Protein AF-A0A7S1YGW0-F1 (afdb_monomer)

Structure (mmCIF, N/CA/C/O backbone):
data_AF-A0A7S1YGW0-F1
#
_entry.id   AF-A0A7S1YGW0-F1
#
loop_
_atom_site.group_PDB
_atom_site.id
_atom_site.type_symbol
_atom_site.label_atom_id
_atom_site.label_alt_id
_atom_site.label_comp_id
_atom_site.label_asym_id
_atom_site.label_entity_id
_atom_site.label_seq_id
_atom_site.pdbx_PDB_ins_code
_atom_site.Cartn_x
_atom_site.Cartn_y
_atom_site.Cartn_z
_atom_site.occupancy
_atom_site.B_iso_or_equiv
_atom_site.auth_seq_id
_atom_site.auth_comp_id
_atom_site.auth_asym_id
_atom_site.auth_atom_id
_atom_site.pdbx_PDB_model_num
ATOM 1 N N . MET A 1 1 ? -12.361 -1.644 -9.200 1.00 51.06 1 MET A N 1
ATOM 2 C CA . MET A 1 1 ? -10.927 -1.448 -9.514 1.00 51.06 1 MET A CA 1
ATOM 3 C C . MET A 1 1 ? -10.189 -2.762 -9.782 1.00 51.06 1 MET A C 1
ATOM 5 O O . MET A 1 1 ? -9.376 -2.778 -10.692 1.00 51.06 1 MET A O 1
ATOM 9 N N . SER A 1 2 ? -10.514 -3.877 -9.114 1.00 54.28 2 SER A N 1
ATOM 10 C CA . SER A 1 2 ? -9.811 -5.165 -9.300 1.00 54.28 2 SER A CA 1
ATOM 11 C C . SER A 1 2 ? -9.946 -5.801 -10.695 1.00 54.28 2 SER A C 1
ATOM 13 O O . SER A 1 2 ? -8.996 -6.396 -11.186 1.00 54.28 2 SER A O 1
ATOM 15 N N . ALA A 1 3 ? -11.076 -5.616 -11.387 1.00 46.62 3 ALA A N 1
ATOM 16 C CA . ALA A 1 3 ? -11.280 -6.197 -12.722 1.00 46.62 3 ALA A CA 1
ATOM 17 C C . ALA A 1 3 ? -10.390 -5.571 -13.817 1.00 46.62 3 ALA A C 1
ATOM 19 O O . ALA A 1 3 ? -10.071 -6.226 -14.805 1.00 46.62 3 ALA A O 1
ATOM 20 N N . TRP A 1 4 ? -9.970 -4.313 -13.641 1.00 57.34 4 TRP A N 1
ATOM 21 C CA . TRP A 1 4 ? -9.118 -3.627 -14.616 1.00 57.34 4 TRP A CA 1
ATOM 22 C C . TRP A 1 4 ? -7.653 -4.062 -14.482 1.00 57.34 4 TRP A C 1
ATOM 24 O O . TRP A 1 4 ? -7.000 -4.303 -15.491 1.00 57.34 4 TRP A O 1
ATOM 34 N N . LEU A 1 5 ? -7.188 -4.276 -13.244 1.00 60.09 5 LEU A N 1
ATOM 35 C CA . LEU A 1 5 ? -5.838 -4.767 -12.950 1.00 60.09 5 LEU A CA 1
ATOM 36 C C . LEU A 1 5 ? -5.633 -6.225 -13.389 1.00 60.09 5 LEU A C 1
ATOM 38 O O . LEU A 1 5 ? -4.592 -6.534 -13.955 1.00 60.09 5 LEU A O 1
ATOM 42 N N . SER A 1 6 ? -6.628 -7.109 -13.233 1.00 53.62 6 SER A N 1
ATOM 43 C CA . SER A 1 6 ? -6.527 -8.475 -13.783 1.00 53.62 6 SER A CA 1
ATOM 44 C C . SER A 1 6 ? -6.501 -8.497 -15.314 1.00 53.62 6 SER A C 1
ATOM 46 O O . SER A 1 6 ? -5.824 -9.329 -15.910 1.00 53.62 6 SER A O 1
ATOM 48 N N . SER A 1 7 ? -7.214 -7.577 -15.973 1.00 52.00 7 SER A N 1
ATOM 49 C CA . SER A 1 7 ? -7.276 -7.548 -17.439 1.00 52.00 7 SER A CA 1
ATOM 50 C C . SER A 1 7 ? -5.992 -7.029 -18.084 1.00 52.00 7 SER A C 1
ATOM 52 O O . SER A 1 7 ? -5.678 -7.444 -19.201 1.00 52.00 7 SER A O 1
ATOM 54 N N . THR A 1 8 ? -5.273 -6.113 -17.432 1.00 64.75 8 THR A N 1
ATOM 55 C CA . THR A 1 8 ? -3.961 -5.659 -17.909 1.00 64.75 8 THR A CA 1
ATOM 56 C C . THR A 1 8 ? -2.875 -6.687 -17.609 1.00 64.75 8 THR A C 1
ATOM 58 O O . THR A 1 8 ? -1.971 -6.844 -18.422 1.00 64.75 8 THR A O 1
ATOM 61 N N . TRP A 1 9 ? -3.003 -7.448 -16.518 1.00 61.62 9 TRP A N 1
ATOM 62 C CA . TRP A 1 9 ? -2.038 -8.485 -16.151 1.00 61.62 9 TRP A CA 1
ATOM 63 C C . TRP A 1 9 ? -2.074 -9.705 -17.080 1.00 61.62 9 TRP A C 1
ATOM 65 O O . TRP A 1 9 ? -1.040 -10.077 -17.629 1.00 61.62 9 TRP A O 1
ATOM 75 N N . ASN A 1 10 ? -3.265 -10.216 -17.418 1.00 60.84 10 ASN A N 1
ATOM 76 C CA . ASN A 1 10 ? -3.398 -11.325 -18.378 1.00 60.84 10 ASN A CA 1
ATOM 77 C C . ASN A 1 10 ? -2.892 -10.969 -19.790 1.00 60.84 10 ASN A C 1
ATOM 79 O O . ASN A 1 10 ? -2.483 -11.843 -20.551 1.00 60.84 10 ASN A O 1
ATOM 83 N N . LYS A 1 11 ? -2.907 -9.680 -20.160 1.00 63.75 11 LYS A N 1
ATOM 84 C CA . LYS A 1 11 ? -2.346 -9.204 -21.436 1.00 63.75 11 LYS A CA 1
ATOM 85 C C . LYS A 1 11 ? -0.819 -9.190 -21.448 1.00 63.75 11 LYS A C 1
ATOM 87 O O . LYS A 1 11 ? -0.238 -9.337 -22.517 1.00 63.75 11 LYS A O 1
ATOM 92 N N . ILE A 1 12 ? -0.186 -9.010 -20.290 1.00 64.56 12 ILE A N 1
ATOM 93 C CA . ILE A 1 12 ? 1.273 -9.002 -20.159 1.00 64.56 12 ILE A CA 1
ATOM 94 C C . ILE A 1 12 ? 1.798 -10.441 -20.137 1.00 64.56 12 ILE A C 1
ATOM 96 O O . ILE A 1 12 ? 2.717 -10.741 -20.890 1.00 64.56 12 ILE A O 1
ATOM 100 N N . GLU A 1 13 ? 1.163 -11.350 -19.390 1.00 64.19 13 GLU A N 1
ATOM 101 C CA . GLU A 1 13 ? 1.531 -12.780 -19.392 1.00 64.19 13 GLU A CA 1
ATOM 102 C C . GLU A 1 13 ? 1.386 -13.404 -20.788 1.00 64.19 13 GLU A C 1
ATOM 104 O O . GLU A 1 13 ? 2.334 -13.991 -21.302 1.00 64.19 13 GLU A O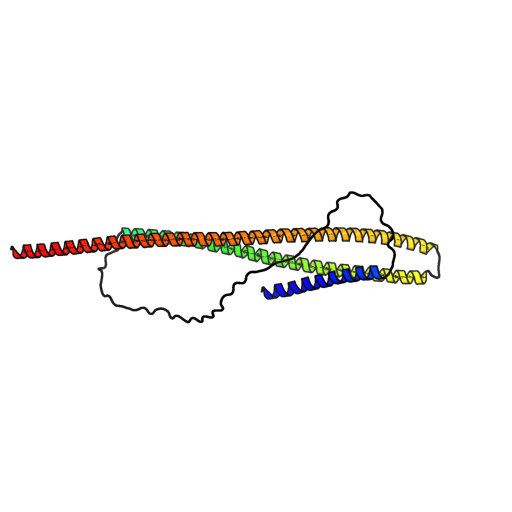 1
ATOM 109 N N . SER A 1 14 ? 0.272 -13.145 -21.485 1.00 59.06 14 SER A N 1
ATOM 110 C CA . SER A 1 14 ? 0.080 -13.643 -22.855 1.00 59.06 14 SER A CA 1
ATOM 111 C C . SER A 1 14 ? 1.086 -13.072 -23.867 1.00 59.06 14 SER A C 1
ATOM 113 O O . SER A 1 14 ? 1.329 -13.701 -24.896 1.00 59.06 14 SER A O 1
ATOM 115 N N . SER A 1 15 ? 1.659 -11.891 -23.610 1.00 57.78 15 SER A N 1
ATOM 116 C CA . SER A 1 15 ? 2.686 -11.295 -24.474 1.00 57.78 15 SER A CA 1
ATOM 117 C C . SER A 1 15 ? 4.075 -11.873 -24.209 1.00 57.78 15 SER A C 1
ATOM 119 O O . SER A 1 15 ? 4.904 -11.871 -25.117 1.00 57.78 15 SER A O 1
ATOM 121 N N . ILE A 1 16 ? 4.334 -12.345 -22.987 1.00 56.84 16 ILE A N 1
ATOM 122 C CA . ILE A 1 16 ? 5.605 -12.961 -22.596 1.00 56.84 16 ILE A CA 1
ATOM 123 C C . ILE A 1 16 ? 5.641 -14.415 -23.077 1.00 56.84 16 ILE A C 1
ATOM 125 O O . ILE A 1 16 ? 6.614 -14.801 -23.720 1.00 56.84 16 ILE A O 1
ATOM 129 N N . ASP A 1 17 ? 4.556 -15.174 -22.910 1.00 51.06 17 ASP A N 1
ATOM 130 C CA . ASP A 1 17 ? 4.464 -16.549 -23.429 1.00 51.06 17 AS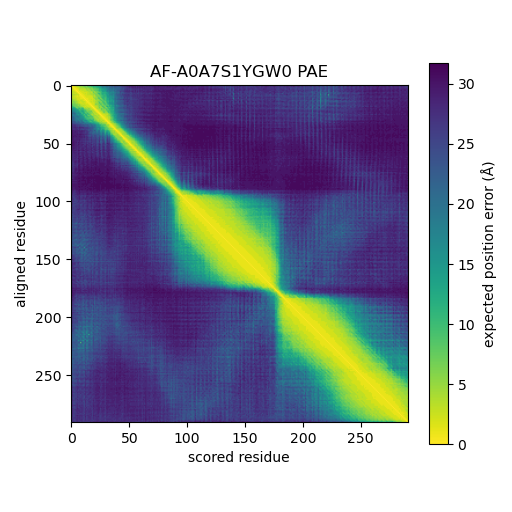P A CA 1
ATOM 131 C C . ASP A 1 17 ? 4.558 -16.591 -24.963 1.00 51.06 17 ASP A C 1
ATOM 133 O O . ASP A 1 17 ? 5.186 -17.479 -25.539 1.00 51.06 17 ASP A O 1
ATOM 137 N N . SER A 1 18 ? 4.016 -15.577 -25.648 1.00 54.72 18 SER A N 1
ATOM 138 C CA . SER A 1 18 ? 4.160 -15.449 -27.102 1.00 54.72 18 SER A CA 1
ATOM 139 C C . SER A 1 18 ? 5.566 -15.031 -27.543 1.00 54.72 18 SER A C 1
ATOM 141 O O . SER A 1 18 ? 5.898 -15.250 -28.703 1.00 54.72 18 SER A O 1
ATOM 143 N N . ALA A 1 19 ? 6.377 -14.420 -26.674 1.00 51.03 19 ALA A N 1
ATOM 144 C CA . ALA A 1 19 ? 7.762 -14.059 -26.980 1.00 51.03 19 ALA A CA 1
ATOM 145 C C . ALA A 1 19 ? 8.720 -15.235 -26.726 1.00 51.03 19 ALA A C 1
ATOM 147 O O . ALA A 1 19 ? 9.632 -15.453 -27.519 1.00 51.03 19 ALA A O 1
ATOM 148 N N . VAL A 1 20 ? 8.462 -16.034 -25.685 1.00 55.62 20 VAL A N 1
ATOM 149 C CA . VAL A 1 20 ? 9.228 -17.252 -25.369 1.00 55.62 20 VAL A CA 1
ATOM 150 C C . VAL A 1 20 ? 8.955 -18.365 -26.393 1.00 55.62 20 VAL A C 1
ATOM 152 O O . VAL A 1 20 ? 9.888 -19.027 -26.839 1.00 55.62 20 VAL A O 1
ATOM 155 N N . GLY A 1 21 ? 7.715 -18.504 -26.879 1.00 46.44 21 GLY A N 1
ATOM 156 C CA . GLY A 1 21 ? 7.379 -19.479 -27.929 1.00 46.44 21 GLY A CA 1
ATOM 157 C C . GLY A 1 21 ? 8.026 -19.214 -29.301 1.00 46.44 21 GLY A C 1
ATOM 158 O O . GLY A 1 21 ? 8.099 -20.119 -30.126 1.00 46.44 21 GLY A O 1
ATOM 159 N N . ILE A 1 22 ? 8.528 -17.999 -29.560 1.00 51.81 22 ILE A N 1
ATOM 160 C CA . ILE A 1 22 ? 9.228 -17.662 -30.815 1.00 51.81 22 ILE A CA 1
ATOM 161 C C . ILE A 1 22 ? 10.705 -18.100 -30.767 1.00 51.81 22 ILE A C 1
ATOM 163 O O . ILE A 1 22 ? 11.306 -18.335 -31.818 1.00 51.81 22 ILE A O 1
ATOM 167 N N . GLU A 1 23 ? 11.288 -18.262 -29.574 1.00 48.41 23 GLU A N 1
ATOM 168 C CA . GLU A 1 23 ? 12.666 -18.747 -29.417 1.00 48.41 23 GLU A CA 1
ATOM 169 C C . GLU A 1 23 ? 12.768 -20.277 -29.529 1.00 48.41 23 GLU A C 1
ATOM 171 O O . GLU A 1 23 ? 13.714 -20.765 -30.148 1.00 48.41 23 GLU A O 1
ATOM 176 N N . GLU A 1 24 ? 11.776 -21.043 -29.057 1.00 51.84 24 GLU A N 1
ATOM 177 C CA . GLU A 1 24 ? 11.772 -22.511 -29.223 1.00 51.84 24 GLU A CA 1
ATOM 178 C C . GLU A 1 24 ? 11.627 -22.932 -30.701 1.00 51.84 24 GLU A C 1
ATOM 180 O O . GLU A 1 24 ? 12.356 -23.806 -31.175 1.00 51.84 24 GLU A O 1
ATOM 185 N N . ASP A 1 25 ? 10.808 -22.223 -31.488 1.00 50.47 25 ASP A N 1
ATOM 186 C CA . ASP A 1 25 ? 10.650 -22.463 -32.934 1.00 50.47 25 ASP A CA 1
ATOM 187 C C . ASP A 1 25 ? 11.908 -22.104 -33.758 1.00 50.47 25 ASP A C 1
ATOM 189 O O . ASP A 1 25 ? 12.104 -22.601 -34.876 1.00 50.47 25 ASP A O 1
ATOM 193 N N . ALA A 1 26 ? 12.773 -21.227 -33.237 1.00 52.78 26 ALA A N 1
ATOM 194 C CA . ALA A 1 26 ? 14.033 -20.853 -33.879 1.00 52.78 26 ALA A CA 1
ATOM 195 C C . ALA A 1 26 ? 15.140 -21.889 -33.622 1.00 52.78 26 ALA A C 1
ATOM 197 O O . ALA A 1 26 ? 15.941 -22.163 -34.523 1.00 52.78 26 ALA A O 1
ATOM 198 N N . VAL A 1 27 ? 15.149 -22.504 -32.435 1.00 55.75 27 VAL A N 1
ATOM 199 C CA . VAL A 1 27 ? 16.089 -23.574 -32.066 1.00 55.75 27 VAL A CA 1
ATOM 200 C C . VAL A 1 27 ? 15.766 -24.867 -32.828 1.00 55.75 27 VAL A C 1
ATOM 202 O O . VAL A 1 27 ? 16.662 -25.442 -33.448 1.00 55.75 27 VAL A O 1
ATOM 205 N N . ASP A 1 28 ? 14.488 -25.239 -32.948 1.00 53.75 28 ASP A N 1
ATOM 206 C CA . ASP A 1 28 ? 14.063 -26.412 -33.734 1.00 53.75 28 ASP A CA 1
ATOM 207 C C . ASP A 1 28 ? 14.289 -26.248 -35.254 1.00 53.75 28 ASP A C 1
ATOM 209 O O . ASP A 1 28 ? 14.464 -27.224 -35.997 1.00 53.75 28 ASP A O 1
ATOM 213 N N . ARG A 1 29 ? 14.329 -25.005 -35.757 1.00 48.94 29 ARG A N 1
ATOM 214 C CA . ARG A 1 29 ? 14.645 -24.709 -37.168 1.00 48.94 29 ARG A CA 1
ATOM 215 C C . ARG A 1 29 ? 16.150 -24.777 -37.460 1.00 48.94 29 ARG A C 1
ATOM 217 O O . ARG A 1 29 ? 16.532 -25.131 -38.581 1.00 48.94 29 ARG A O 1
ATOM 224 N N . ALA A 1 30 ? 17.000 -24.496 -36.472 1.00 52.38 30 ALA A N 1
ATOM 225 C CA . ALA A 1 30 ? 18.451 -24.635 -36.593 1.00 52.38 30 ALA A CA 1
ATOM 226 C C . ALA A 1 30 ? 18.884 -26.113 -36.671 1.00 52.38 30 ALA A C 1
ATOM 228 O O . ALA A 1 30 ? 19.768 -26.449 -37.459 1.00 52.38 30 ALA A O 1
ATOM 229 N N . GLU A 1 31 ? 18.201 -27.020 -35.964 1.00 52.25 31 GLU A N 1
ATOM 230 C CA . GLU A 1 31 ? 18.520 -28.457 -36.005 1.00 52.25 31 GLU A CA 1
ATOM 231 C C . GLU A 1 31 ? 18.137 -29.144 -37.332 1.00 52.25 31 GLU A C 1
ATOM 233 O O . GLU A 1 31 ? 18.761 -30.131 -37.725 1.00 52.25 31 GLU A O 1
ATOM 238 N N . ARG A 1 32 ? 17.175 -28.604 -38.096 1.00 54.38 32 ARG A N 1
ATOM 239 C CA . ARG A 1 32 ? 16.766 -29.172 -39.401 1.00 54.38 32 ARG A CA 1
ATOM 240 C C . ARG A 1 32 ? 17.603 -28.724 -40.601 1.00 54.38 32 ARG A C 1
ATOM 242 O O . ARG A 1 32 ? 17.432 -29.288 -41.680 1.00 54.38 32 ARG A O 1
ATOM 249 N N . THR A 1 33 ? 18.481 -27.729 -40.460 1.00 53.53 33 THR A N 1
ATOM 250 C CA . THR A 1 33 ? 19.184 -27.110 -41.606 1.00 53.53 33 THR A CA 1
ATOM 251 C C . THR A 1 33 ? 20.665 -27.470 -41.737 1.00 53.53 33 THR A C 1
ATOM 253 O O . THR A 1 33 ? 21.316 -27.009 -42.670 1.00 53.53 33 THR A O 1
ATOM 256 N N . GLY A 1 34 ? 21.190 -28.371 -40.899 1.00 49.59 34 GLY A N 1
ATOM 257 C CA . GLY A 1 34 ? 22.454 -29.062 -41.182 1.00 49.59 34 GLY A CA 1
ATOM 258 C C . GLY A 1 34 ? 23.687 -28.157 -41.307 1.00 49.59 34 GLY A C 1
ATOM 259 O O . GLY A 1 34 ? 24.575 -28.451 -42.105 1.00 49.59 34 GLY A O 1
ATOM 260 N N . ALA A 1 35 ? 23.762 -27.072 -40.534 1.00 45.12 35 ALA A N 1
ATOM 261 C CA . ALA A 1 35 ? 24.983 -26.278 -40.409 1.00 45.12 35 ALA A CA 1
ATOM 262 C C . ALA A 1 35 ? 25.835 -26.790 -39.224 1.00 45.12 35 ALA A C 1
ATOM 264 O O . ALA A 1 35 ? 25.293 -27.015 -38.140 1.00 45.12 35 ALA A O 1
ATOM 265 N N . PRO A 1 36 ? 27.153 -27.005 -39.396 1.00 44.84 36 PRO A N 1
ATOM 266 C CA . PRO A 1 36 ? 27.985 -27.636 -38.375 1.00 44.84 36 PRO A CA 1
ATOM 267 C C . PRO A 1 36 ? 28.385 -26.654 -37.257 1.00 44.84 36 PRO A C 1
ATOM 269 O O . PRO A 1 36 ? 28.774 -25.521 -37.554 1.00 44.84 36 PRO A O 1
ATOM 272 N N . PRO A 1 37 ? 28.391 -27.077 -35.978 1.00 46.72 37 PRO A N 1
ATOM 273 C CA . PRO A 1 37 ? 28.988 -26.291 -34.905 1.00 46.72 37 PRO A CA 1
ATOM 274 C C . PRO A 1 37 ? 30.515 -26.484 -34.869 1.00 46.72 37 PRO A C 1
ATOM 276 O O . PRO A 1 37 ? 31.017 -27.603 -34.767 1.00 46.72 37 PRO A O 1
ATOM 279 N N . SER A 1 38 ? 31.260 -25.377 -34.920 1.00 41.88 38 SER A N 1
ATOM 280 C CA . SER A 1 38 ? 32.708 -25.332 -34.653 1.00 41.88 38 SER A CA 1
ATOM 281 C C . SER A 1 38 ? 33.007 -25.218 -33.144 1.00 41.88 38 SER A C 1
ATOM 283 O O . SER A 1 38 ? 32.126 -24.853 -32.364 1.00 41.88 38 SER A O 1
ATOM 285 N N . PRO A 1 39 ? 34.217 -25.605 -32.693 1.00 49.00 39 PRO A N 1
ATOM 286 C CA . PRO A 1 39 ? 34.359 -26.518 -31.565 1.00 49.00 39 PRO A CA 1
ATOM 287 C C . PRO A 1 39 ? 34.525 -25.840 -30.202 1.00 49.00 39 PRO A C 1
ATOM 289 O O . PRO A 1 39 ? 35.229 -24.844 -30.038 1.00 49.00 39 PRO A O 1
ATOM 292 N N . ARG A 1 40 ? 33.935 -26.483 -29.189 1.00 39.97 40 ARG A N 1
ATOM 293 C CA . ARG A 1 40 ? 34.173 -26.218 -27.768 1.00 39.97 40 ARG A CA 1
ATOM 294 C C . ARG A 1 40 ? 35.579 -26.649 -27.346 1.00 39.97 40 ARG A C 1
ATOM 296 O O . ARG A 1 40 ? 36.019 -27.764 -27.618 1.00 39.97 40 ARG A O 1
ATOM 303 N N . ARG A 1 41 ? 36.224 -25.769 -26.580 1.00 35.66 41 ARG A N 1
ATOM 304 C CA . ARG A 1 41 ? 37.386 -26.045 -25.731 1.00 35.66 41 ARG A CA 1
ATOM 305 C C . ARG A 1 41 ? 36.971 -26.970 -24.579 1.00 35.66 41 ARG A C 1
ATOM 307 O O . ARG A 1 41 ? 35.976 -26.726 -23.903 1.00 35.66 41 ARG A O 1
ATOM 314 N N . THR A 1 42 ? 37.746 -28.027 -24.379 1.00 44.38 42 THR A N 1
ATOM 315 C CA . THR A 1 42 ? 37.591 -29.056 -23.346 1.00 44.38 42 THR A CA 1
ATOM 316 C C . THR A 1 42 ? 38.204 -28.627 -22.014 1.00 44.38 42 THR A C 1
ATOM 318 O O . THR A 1 42 ? 39.375 -28.256 -21.997 1.00 44.38 42 THR A O 1
ATOM 321 N N . HIS A 1 43 ? 37.486 -28.818 -20.905 1.00 39.53 43 HIS A N 1
ATOM 322 C CA . HIS A 1 43 ? 38.080 -29.231 -19.631 1.00 39.53 43 HIS A CA 1
ATOM 323 C C . HIS A 1 43 ? 37.188 -30.285 -18.957 1.00 39.53 43 HIS A C 1
ATOM 325 O O . HIS A 1 43 ? 35.963 -30.189 -18.967 1.00 39.53 43 HIS A O 1
ATOM 331 N N . ALA A 1 44 ? 37.873 -31.320 -18.471 1.00 35.34 44 ALA A N 1
ATOM 332 C CA . ALA A 1 44 ? 37.421 -32.537 -17.803 1.00 35.34 44 ALA A CA 1
ATOM 333 C C . ALA A 1 44 ? 36.544 -32.232 -16.569 1.00 35.34 44 ALA A C 1
ATOM 335 O O . ALA A 1 44 ? 36.805 -31.273 -15.854 1.00 35.34 44 ALA A O 1
ATOM 336 N N . ALA A 1 45 ? 35.383 -32.875 -16.435 1.00 37.03 45 ALA A N 1
ATOM 337 C CA . ALA A 1 45 ? 35.141 -34.167 -15.780 1.00 37.03 45 ALA A CA 1
ATOM 338 C C . ALA A 1 45 ? 35.198 -34.086 -14.249 1.00 37.03 45 ALA A C 1
ATOM 340 O O . ALA A 1 45 ? 36.277 -34.051 -13.678 1.00 37.03 45 ALA A O 1
ATOM 341 N N . GLU A 1 46 ? 34.027 -34.164 -13.616 1.00 38.28 46 GLU A N 1
ATOM 342 C CA . GLU A 1 46 ? 33.805 -35.044 -12.472 1.00 38.28 46 GLU A CA 1
ATOM 343 C C . GLU A 1 46 ? 32.319 -35.421 -12.393 1.00 38.28 46 GLU A C 1
ATOM 345 O O . GLU A 1 46 ? 31.414 -34.681 -12.772 1.00 38.28 46 GLU A O 1
ATOM 350 N N . THR A 1 47 ? 32.120 -36.676 -12.032 1.00 41.44 47 THR A N 1
ATOM 351 C CA . THR A 1 47 ? 30.941 -37.517 -12.198 1.00 41.44 47 THR A CA 1
ATOM 352 C C . THR A 1 47 ? 29.972 -37.389 -11.027 1.00 41.44 47 THR A C 1
ATOM 354 O O . THR A 1 47 ? 30.414 -37.510 -9.890 1.00 41.44 47 THR A O 1
ATOM 357 N N . SER A 1 48 ? 28.660 -37.333 -11.280 1.00 36.69 48 SER A N 1
ATOM 358 C CA . SER A 1 48 ? 27.721 -38.170 -10.517 1.00 36.69 48 SER A CA 1
ATOM 359 C C . SER A 1 48 ? 26.361 -38.297 -11.205 1.00 36.69 48 SER A C 1
ATOM 361 O O . SER A 1 48 ? 25.624 -37.335 -11.402 1.00 36.69 48 SER A O 1
ATOM 363 N N . THR A 1 49 ? 26.072 -39.535 -11.576 1.00 38.78 49 THR A N 1
ATOM 364 C CA . THR A 1 49 ? 24.830 -40.083 -12.115 1.00 38.78 49 THR A CA 1
ATOM 365 C C . THR A 1 49 ? 23.774 -40.191 -11.015 1.00 38.78 49 THR A C 1
ATOM 367 O O . THR A 1 49 ? 24.103 -40.723 -9.965 1.00 38.78 49 THR A O 1
ATOM 370 N N . VAL A 1 50 ? 22.520 -39.793 -11.274 1.00 41.41 50 VAL A N 1
ATOM 371 C CA . VAL A 1 50 ? 21.285 -40.585 -11.042 1.00 41.41 50 VAL A CA 1
ATOM 372 C C . VAL A 1 50 ? 20.093 -39.832 -11.658 1.00 41.41 50 VAL A C 1
ATOM 374 O O . VAL A 1 50 ? 19.863 -38.658 -11.385 1.00 41.41 50 VAL A O 1
ATOM 377 N N . ALA A 1 51 ? 19.358 -40.536 -12.519 1.00 45.66 51 ALA A N 1
ATOM 378 C CA . ALA A 1 51 ? 18.142 -40.111 -13.211 1.00 45.66 51 ALA A CA 1
ATOM 379 C C . ALA A 1 51 ? 16.867 -40.465 -12.383 1.00 45.66 51 ALA A C 1
ATOM 381 O O . ALA A 1 51 ? 16.987 -41.120 -11.346 1.00 45.66 51 ALA A O 1
ATOM 382 N N . PRO A 1 52 ? 15.659 -40.031 -12.802 1.00 59.28 52 PRO A N 1
ATOM 383 C CA . PRO A 1 52 ? 14.507 -39.747 -11.937 1.00 59.28 52 PRO A CA 1
ATOM 384 C C . PRO A 1 52 ? 13.604 -40.967 -11.676 1.00 59.28 52 PRO A C 1
ATOM 386 O O . PRO A 1 52 ? 13.823 -42.046 -12.230 1.00 59.28 52 PRO A O 1
ATOM 389 N N . PRO A 1 53 ? 12.527 -40.784 -10.885 1.00 53.72 53 PRO A N 1
ATOM 390 C CA . PRO A 1 53 ? 11.215 -40.880 -11.537 1.00 53.72 53 PRO A CA 1
ATOM 391 C C . PRO A 1 53 ? 10.141 -39.912 -10.995 1.00 53.72 53 PRO A C 1
ATOM 393 O O . PRO A 1 53 ? 10.025 -39.673 -9.797 1.00 53.72 53 PRO A O 1
ATOM 396 N N . SER A 1 54 ? 9.266 -39.446 -11.889 1.00 46.38 54 SER A N 1
ATOM 397 C CA . SER A 1 54 ? 7.833 -39.273 -11.583 1.00 46.38 54 SER A CA 1
ATOM 398 C C . SER A 1 54 ? 7.120 -40.596 -11.908 1.00 46.38 54 SER A C 1
ATOM 400 O O . SER A 1 54 ? 7.575 -41.297 -12.817 1.00 46.38 54 SER A O 1
ATOM 402 N N . PRO A 1 55 ? 6.023 -40.965 -11.215 1.00 53.88 55 PRO A N 1
ATOM 403 C CA . PRO A 1 55 ? 4.717 -40.568 -11.748 1.00 53.88 55 PRO A CA 1
ATOM 404 C C . PRO A 1 55 ? 3.575 -40.353 -10.725 1.00 53.88 55 PRO A C 1
ATOM 406 O O . PRO A 1 55 ? 3.412 -41.078 -9.750 1.00 53.88 55 PRO A O 1
ATOM 409 N N . SER A 1 56 ? 2.698 -39.438 -11.139 1.00 46.75 56 SER A N 1
ATOM 410 C CA . SER A 1 56 ? 1.229 -39.473 -11.084 1.00 46.75 56 SER A CA 1
ATOM 411 C C . SER A 1 56 ? 0.418 -39.064 -9.835 1.00 46.75 56 SER A C 1
ATOM 413 O O . SER A 1 56 ? 0.802 -39.329 -8.699 1.00 46.75 56 SER A O 1
ATOM 415 N N . PRO A 1 57 ? -0.761 -38.435 -10.079 1.00 62.88 57 PRO A N 1
ATOM 416 C CA . PRO A 1 57 ? -1.631 -37.814 -9.085 1.00 62.88 57 PRO A CA 1
ATOM 417 C C . PRO A 1 57 ? -2.797 -38.726 -8.671 1.00 62.88 57 PRO A C 1
ATOM 419 O O . PRO A 1 57 ? -3.136 -39.691 -9.361 1.00 62.88 57 PRO A O 1
ATOM 422 N N . SER A 1 58 ? -3.461 -38.399 -7.561 1.00 43.44 58 SER A N 1
ATOM 423 C CA . SER A 1 58 ? -4.709 -39.046 -7.125 1.00 43.44 58 SER A CA 1
ATOM 424 C C . SER A 1 58 ? -5.412 -38.229 -6.025 1.00 43.44 58 SER A C 1
ATOM 426 O O . SER A 1 58 ? -4.792 -37.327 -5.466 1.00 43.44 58 SER A O 1
ATOM 428 N N . PRO A 1 59 ? -6.722 -38.434 -5.784 1.00 50.75 59 PRO A N 1
ATOM 429 C CA . PRO A 1 59 ? -7.737 -37.422 -6.074 1.00 50.75 59 PRO A CA 1
ATOM 430 C C . PRO A 1 59 ? -8.429 -36.845 -4.827 1.00 50.75 59 PRO A C 1
ATOM 432 O O . PRO A 1 59 ? -8.258 -37.313 -3.704 1.00 50.75 59 PRO A O 1
ATOM 435 N N . SER A 1 60 ? -9.252 -35.822 -5.068 1.00 44.06 60 SER A N 1
ATOM 436 C CA . SER A 1 60 ? -10.191 -35.192 -4.131 1.00 44.06 60 SER A CA 1
ATOM 437 C C . SER A 1 60 ? -11.100 -36.177 -3.383 1.00 44.06 60 SER A C 1
ATOM 439 O O . SER A 1 60 ? -11.444 -37.232 -3.920 1.00 44.06 60 SER A O 1
ATOM 441 N N . PRO A 1 61 ? -11.702 -35.723 -2.271 1.00 54.28 61 PRO A N 1
ATOM 442 C CA . PRO A 1 61 ? -13.079 -36.062 -1.972 1.00 54.28 61 PRO A CA 1
ATOM 443 C C . PRO A 1 61 ? -13.992 -34.834 -2.036 1.00 54.28 61 PRO A C 1
ATOM 445 O O . PRO A 1 61 ? -13.698 -33.748 -1.538 1.00 54.28 61 PRO A O 1
ATOM 448 N N . ALA A 1 62 ? -15.125 -35.077 -2.682 1.00 41.00 62 ALA A N 1
ATOM 449 C CA . ALA A 1 62 ? -16.292 -34.231 -2.779 1.00 41.00 62 ALA A CA 1
ATOM 450 C C . ALA A 1 62 ? -16.979 -34.023 -1.422 1.00 41.00 62 ALA A C 1
ATOM 452 O O . ALA A 1 62 ? -17.165 -34.977 -0.674 1.00 41.00 62 ALA A O 1
ATOM 453 N N . MET A 1 63 ? -17.447 -32.798 -1.190 1.00 44.12 63 MET A N 1
ATOM 454 C CA . MET A 1 63 ? -18.631 -32.453 -0.393 1.00 44.12 63 MET A CA 1
ATOM 455 C C . MET A 1 63 ? -19.209 -31.212 -1.091 1.00 44.12 63 MET A C 1
ATOM 457 O O . MET A 1 63 ? -18.636 -30.132 -1.022 1.00 44.12 63 MET A O 1
ATOM 461 N N . ASP A 1 64 ? -20.138 -31.341 -2.036 1.00 41.16 64 ASP A N 1
ATOM 462 C CA . ASP A 1 64 ? -21.582 -31.465 -1.807 1.00 41.16 64 ASP A CA 1
ATOM 463 C C . ASP A 1 64 ? -22.066 -30.814 -0.503 1.00 41.16 64 ASP A C 1
ATOM 465 O O . ASP A 1 64 ? -21.899 -31.369 0.584 1.00 41.16 64 ASP A O 1
ATOM 469 N N . ARG A 1 65 ? -22.680 -29.631 -0.631 1.00 39.91 65 ARG A N 1
ATOM 470 C CA . ARG A 1 65 ? -24.057 -29.373 -0.180 1.00 39.91 65 ARG A CA 1
ATOM 471 C C . ARG A 1 65 ? -24.461 -27.919 -0.423 1.00 39.91 65 ARG A C 1
ATOM 473 O O . ARG A 1 65 ? -23.949 -26.996 0.197 1.00 39.91 65 ARG A O 1
ATOM 480 N N . GLY A 1 66 ? -25.518 -27.770 -1.216 1.00 35.56 66 GLY A N 1
ATOM 481 C CA . GLY A 1 66 ? -26.657 -26.956 -0.798 1.00 35.56 66 GLY A CA 1
ATOM 482 C C . GLY A 1 66 ? -26.644 -25.485 -1.192 1.00 35.56 66 GLY A C 1
ATOM 483 O O . GLY A 1 66 ? -26.381 -24.605 -0.379 1.00 35.56 66 GLY A O 1
ATOM 484 N N . SER A 1 67 ? -27.136 -25.211 -2.397 1.00 44.41 67 SER A N 1
ATOM 485 C CA . SER A 1 67 ? -27.866 -23.977 -2.674 1.00 44.41 67 SER A CA 1
ATOM 486 C C . SER A 1 67 ? -29.010 -23.805 -1.665 1.00 44.41 67 SER A C 1
ATOM 488 O O . SER A 1 67 ? -29.894 -24.658 -1.566 1.00 44.41 67 SER A O 1
ATOM 490 N N . ARG A 1 68 ? -29.050 -22.676 -0.953 1.00 41.19 68 ARG A N 1
ATOM 491 C CA . ARG A 1 68 ? -30.284 -22.186 -0.330 1.00 41.19 68 ARG A CA 1
ATOM 492 C C . ARG A 1 68 ? -30.373 -20.671 -0.460 1.00 41.19 68 ARG A C 1
ATOM 494 O O . ARG A 1 68 ? -29.822 -19.907 0.320 1.00 41.19 68 ARG A O 1
ATOM 501 N N . THR A 1 69 ? -31.138 -20.256 -1.459 1.00 47.53 69 THR A N 1
ATOM 502 C CA . THR A 1 69 ? -31.807 -18.959 -1.522 1.00 47.53 69 THR A CA 1
ATOM 503 C C . THR A 1 69 ? -32.815 -18.825 -0.372 1.00 47.53 69 THR A C 1
ATOM 505 O O . THR A 1 69 ? -33.771 -19.597 -0.310 1.00 47.53 69 THR A O 1
ATOM 508 N N . GLN A 1 70 ? -32.655 -17.817 0.486 1.00 41.50 70 GLN A N 1
ATOM 509 C CA . GLN A 1 70 ? -33.719 -17.226 1.317 1.00 41.50 70 GLN A CA 1
ATOM 510 C C . GLN A 1 70 ? -33.515 -15.703 1.268 1.00 41.50 70 GLN A C 1
ATOM 512 O O . GLN A 1 70 ? -32.543 -15.183 1.793 1.00 41.50 70 GLN A O 1
ATOM 517 N N . LYS A 1 71 ? -34.236 -14.967 0.413 1.00 47.09 71 LYS A N 1
ATOM 518 C CA . LYS A 1 71 ? -35.479 -14.244 0.752 1.00 47.09 71 LYS A CA 1
ATOM 519 C C . LYS A 1 71 ? -35.877 -14.296 2.235 1.00 47.09 71 LYS A C 1
ATOM 521 O O . LYS A 1 71 ? -36.566 -15.210 2.668 1.00 47.09 71 LYS A O 1
ATOM 526 N N . SER A 1 72 ? -35.538 -13.228 2.942 1.00 42.44 72 SER A N 1
ATOM 527 C CA . SER A 1 72 ? -36.190 -12.730 4.159 1.00 42.44 72 SER A CA 1
ATOM 528 C C . SER A 1 72 ? -35.819 -11.246 4.212 1.00 42.44 72 SER A C 1
ATOM 530 O O . SER A 1 72 ? -34.655 -10.907 4.351 1.00 42.44 72 SER A O 1
ATOM 532 N N . GLY A 1 73 ? -36.693 -10.314 3.853 1.00 38.69 73 GLY A N 1
ATOM 533 C CA . GLY A 1 73 ? -37.975 -10.094 4.501 1.00 38.69 73 GLY A CA 1
ATOM 534 C C . GLY A 1 73 ? -37.783 -8.884 5.407 1.00 38.69 73 GLY A C 1
ATOM 535 O O . GLY A 1 73 ? -37.192 -9.011 6.471 1.00 38.69 73 GLY A O 1
ATOM 536 N N . LEU A 1 74 ? -38.225 -7.713 4.937 1.00 49.78 74 LEU A N 1
ATOM 537 C CA . LEU A 1 74 ? -38.371 -6.496 5.734 1.00 49.78 74 LEU A CA 1
ATOM 538 C C . LEU A 1 74 ? -39.062 -6.850 7.061 1.00 49.78 74 LEU A C 1
ATOM 540 O O . LEU A 1 74 ? -40.275 -7.063 7.089 1.00 49.78 74 LEU A O 1
ATOM 544 N N . ALA A 1 75 ? -38.309 -6.890 8.155 1.00 39.47 75 ALA A N 1
ATOM 545 C CA . ALA A 1 75 ? -38.877 -6.883 9.491 1.00 39.47 75 ALA A CA 1
ATOM 546 C C . ALA A 1 75 ? -38.979 -5.423 9.939 1.00 39.47 75 ALA A C 1
ATOM 548 O O . ALA A 1 75 ? -37.986 -4.757 10.226 1.00 39.47 75 ALA A O 1
ATOM 549 N N . LYS A 1 76 ? -40.218 -4.923 9.918 1.00 48.34 76 LYS A N 1
ATOM 550 C CA . LYS A 1 76 ? -40.652 -3.687 10.574 1.00 48.34 76 LYS A CA 1
ATOM 551 C C . LYS A 1 76 ? -40.129 -3.624 12.021 1.00 48.34 76 LYS A C 1
ATOM 553 O O . LYS A 1 76 ? -40.061 -4.665 12.674 1.00 48.34 76 LYS A O 1
ATOM 558 N N . PRO A 1 77 ? -39.851 -2.418 12.548 1.00 46.00 77 PRO A N 1
ATOM 559 C CA . PRO A 1 77 ? -39.499 -2.246 13.953 1.00 46.00 77 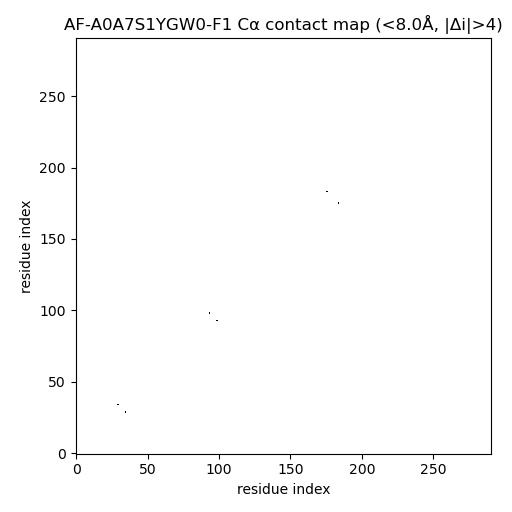PRO A CA 1
ATOM 560 C C . PRO A 1 77 ? -40.639 -2.765 14.846 1.00 46.00 77 PRO A C 1
ATOM 562 O O . PRO A 1 77 ? -41.809 -2.527 14.514 1.00 46.00 77 PRO A O 1
ATOM 565 N N . PRO A 1 78 ? -40.350 -3.458 15.964 1.00 51.50 78 PRO A N 1
ATOM 566 C CA . PRO A 1 78 ? -41.391 -3.851 16.897 1.00 51.50 78 PRO A CA 1
ATOM 567 C C . PRO A 1 78 ? -42.049 -2.590 17.450 1.00 51.50 78 PRO A C 1
ATOM 569 O O . PRO A 1 78 ? -41.406 -1.709 18.025 1.00 51.50 78 PRO A O 1
ATOM 572 N N . GLN A 1 79 ? -43.355 -2.495 17.211 1.00 42.31 79 GLN A N 1
ATOM 573 C CA . GLN A 1 79 ? -44.181 -1.464 17.795 1.00 42.31 79 GLN A CA 1
ATOM 574 C C . GLN A 1 79 ? -44.139 -1.582 19.311 1.00 42.31 79 GLN A C 1
ATOM 576 O O . GLN A 1 79 ? -44.347 -2.642 19.896 1.00 42.31 79 GLN A O 1
ATOM 581 N N . ARG A 1 80 ? -43.872 -0.430 19.911 1.00 40.19 80 ARG A N 1
ATOM 582 C CA . ARG A 1 80 ? -43.956 -0.126 21.327 1.00 40.19 80 ARG A CA 1
ATOM 583 C C . ARG A 1 80 ? -45.371 -0.443 21.815 1.00 40.19 80 ARG A C 1
ATOM 585 O O . ARG A 1 80 ? -46.271 0.379 21.671 1.00 40.19 80 ARG A O 1
ATOM 592 N N . THR A 1 81 ? -45.578 -1.624 22.388 1.00 42.38 81 THR A N 1
ATOM 593 C CA . THR A 1 81 ? -46.759 -1.884 23.209 1.00 42.38 81 THR A CA 1
ATOM 594 C C . THR A 1 81 ? -46.605 -1.075 24.489 1.00 42.38 81 THR A C 1
ATOM 596 O O . THR A 1 81 ? -45.890 -1.457 25.412 1.00 42.38 81 THR A O 1
ATOM 599 N N . GLN A 1 82 ? -47.252 0.089 24.509 1.00 46.62 82 GLN A N 1
ATOM 600 C CA . GLN A 1 82 ? -47.695 0.727 25.738 1.00 46.62 82 GLN A CA 1
ATOM 601 C C . GLN A 1 82 ? -48.682 -0.227 26.416 1.00 46.62 82 GLN A C 1
ATOM 603 O O . GLN A 1 82 ? -49.873 -0.211 26.125 1.00 46.62 82 GLN A O 1
ATOM 608 N N . THR A 1 83 ? -48.189 -1.086 27.300 1.00 40.25 83 THR A N 1
ATOM 609 C CA . THR A 1 83 ? -49.013 -1.623 28.378 1.00 40.25 83 THR A CA 1
ATOM 610 C C . THR A 1 83 ? -48.804 -0.698 29.559 1.00 40.25 83 THR A C 1
ATOM 612 O O . THR A 1 83 ? -47.719 -0.652 30.140 1.00 40.25 83 THR A O 1
ATOM 615 N N . GLY A 1 84 ? -49.828 0.104 29.840 1.00 46.81 84 GLY A N 1
ATOM 616 C CA . GLY A 1 84 ? -49.920 0.844 31.081 1.00 46.81 84 GLY A CA 1
ATOM 617 C C . GLY A 1 84 ? -49.817 -0.123 32.254 1.00 46.81 84 GLY A C 1
ATOM 618 O O . GLY A 1 84 ? -50.641 -1.020 32.401 1.00 46.81 84 GLY A O 1
ATOM 619 N N . SER A 1 85 ? -48.796 0.087 33.070 1.00 37.28 85 SER A N 1
ATOM 620 C CA . SER A 1 85 ? -48.869 -0.169 34.497 1.00 37.28 85 SER A CA 1
ATOM 621 C C . SER A 1 85 ? -48.574 1.166 35.154 1.00 37.28 85 SER A C 1
ATOM 623 O O . SER A 1 85 ? -47.423 1.555 35.347 1.00 37.28 85 SER A O 1
ATOM 625 N N . ASP A 1 86 ? -49.664 1.888 35.399 1.00 44.59 86 ASP A N 1
ATOM 626 C CA . ASP A 1 86 ? -49.768 2.845 36.485 1.00 44.59 86 ASP A CA 1
ATOM 627 C C . ASP A 1 86 ? -49.465 2.094 37.786 1.00 44.59 86 ASP A C 1
ATOM 629 O O . ASP A 1 86 ? -50.354 1.544 38.423 1.00 44.59 86 ASP A O 1
ATOM 633 N N . ASP A 1 87 ? -48.190 2.031 38.152 1.00 38.69 87 ASP A N 1
ATOM 634 C CA . ASP A 1 87 ? -47.783 1.882 39.542 1.00 38.69 87 ASP A CA 1
ATOM 635 C C . ASP A 1 87 ? -46.705 2.927 39.793 1.00 38.69 87 ASP A C 1
ATOM 637 O O . ASP A 1 87 ? -45.512 2.763 39.524 1.00 38.69 87 ASP A O 1
ATOM 641 N N . ALA A 1 88 ? -47.190 4.083 40.235 1.00 46.25 88 ALA A N 1
ATOM 642 C CA . ALA A 1 88 ? -46.393 5.183 40.722 1.00 46.25 88 ALA A CA 1
ATOM 643 C C . ALA A 1 88 ? -45.589 4.7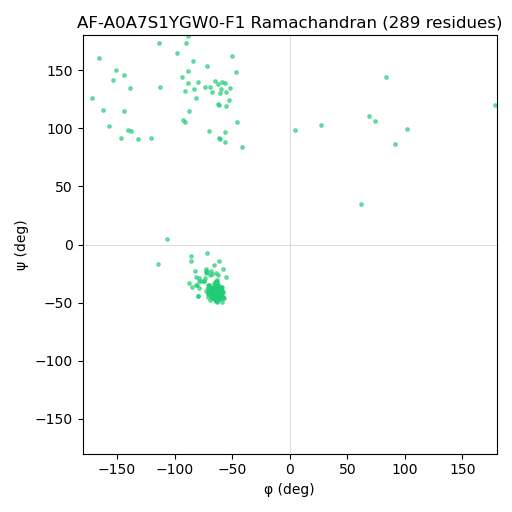14 41.943 1.00 46.25 88 ALA A C 1
ATOM 645 O O . ALA A 1 88 ? -46.030 4.824 43.087 1.00 46.25 88 ALA A O 1
ATOM 646 N N . ALA A 1 89 ? -44.375 4.216 41.706 1.00 50.25 89 ALA A N 1
ATOM 647 C CA . ALA A 1 89 ? -43.350 4.206 42.734 1.00 50.25 89 ALA A CA 1
ATOM 648 C C . ALA A 1 89 ? -43.097 5.666 43.156 1.00 50.25 89 ALA A C 1
ATOM 650 O O . ALA A 1 89 ? -42.987 6.547 42.295 1.00 50.25 89 ALA A O 1
ATOM 651 N N . PRO A 1 90 ? -43.031 5.963 44.464 1.00 52.50 90 PRO A N 1
ATOM 652 C CA . PRO A 1 90 ? -42.863 7.326 44.926 1.00 52.50 90 PRO A CA 1
ATOM 653 C C . PRO A 1 90 ? -41.529 7.857 44.409 1.00 52.50 90 PRO A C 1
ATOM 655 O O . PRO A 1 90 ? -40.525 7.147 44.444 1.00 52.50 90 PRO A O 1
ATOM 658 N N . ASN A 1 91 ? -41.542 9.113 43.957 1.00 56.59 91 ASN A N 1
ATOM 659 C CA . ASN A 1 91 ? -40.388 9.992 43.771 1.00 56.59 91 ASN A CA 1
ATOM 660 C C . ASN A 1 91 ? -39.421 9.848 44.962 1.00 56.59 91 ASN A C 1
ATOM 662 O O . ASN A 1 91 ? -39.493 10.604 45.933 1.00 56.59 91 ASN A O 1
ATOM 666 N N . ARG A 1 92 ? -38.540 8.844 44.939 1.00 56.75 92 ARG A N 1
ATOM 667 C CA . ARG A 1 92 ? -37.493 8.697 45.939 1.00 56.75 92 ARG A CA 1
ATOM 668 C C . ARG A 1 92 ? -36.328 9.526 45.416 1.00 56.75 92 ARG A C 1
ATOM 670 O O . ARG A 1 92 ? -35.825 9.208 44.338 1.00 56.75 92 ARG A O 1
ATOM 677 N N . PRO A 1 93 ? -35.940 10.608 46.110 1.00 65.19 93 PRO A N 1
ATOM 678 C CA . PRO A 1 93 ? -34.820 11.416 45.664 1.00 65.19 93 PRO A CA 1
ATOM 679 C C . PRO A 1 93 ? -33.586 10.511 45.535 1.00 65.19 93 PRO A C 1
ATOM 681 O O . PRO A 1 93 ? -33.411 9.621 46.380 1.00 65.19 93 PRO A O 1
ATOM 684 N N . PRO A 1 94 ? -32.777 10.686 44.475 1.00 65.25 94 PRO A N 1
ATOM 685 C CA . PRO A 1 94 ? -31.576 9.889 44.269 1.00 65.25 94 PRO A CA 1
ATOM 686 C C . PRO A 1 94 ? -30.729 9.928 45.538 1.00 65.25 94 PRO A C 1
ATOM 688 O O . PRO A 1 94 ? -30.568 10.979 46.166 1.00 65.25 94 PRO A O 1
ATOM 691 N N . THR A 1 95 ? -30.236 8.768 45.970 1.00 80.19 95 THR A N 1
ATOM 692 C CA . THR A 1 95 ? -29.388 8.753 47.157 1.00 80.19 95 THR A CA 1
ATOM 693 C C . THR A 1 95 ? -28.026 9.364 46.805 1.00 80.19 95 THR A C 1
ATOM 695 O O . THR A 1 95 ? -27.581 9.263 45.658 1.00 80.19 95 THR A O 1
ATOM 698 N N . PRO A 1 96 ? -27.296 9.950 47.771 1.00 80.56 96 PRO A N 1
ATOM 699 C CA . PRO A 1 96 ? -25.956 10.490 47.523 1.00 80.56 96 PRO A CA 1
ATOM 700 C C . PRO A 1 96 ? -24.992 9.452 46.918 1.00 80.56 96 PRO A C 1
ATOM 702 O O . PRO A 1 96 ? -24.058 9.800 46.193 1.00 80.56 96 PRO A O 1
ATOM 705 N N . ALA A 1 97 ? -25.221 8.165 47.202 1.00 79.56 97 ALA A N 1
ATOM 706 C CA . ALA A 1 97 ? -24.463 7.052 46.643 1.00 79.56 97 ALA A CA 1
ATOM 707 C C . ALA A 1 97 ? -24.785 6.804 45.158 1.00 79.56 97 ALA A C 1
ATOM 709 O O . ALA A 1 97 ? -23.863 6.561 44.376 1.00 79.56 97 ALA A O 1
ATOM 710 N N . ASP A 1 98 ? -26.056 6.917 44.760 1.00 81.06 98 ASP A N 1
ATOM 711 C CA . ASP A 1 98 ? -26.481 6.803 43.359 1.00 81.06 98 ASP A CA 1
ATOM 712 C C . ASP A 1 98 ? -25.926 7.967 42.531 1.00 81.06 98 ASP A C 1
ATOM 714 O O . ASP A 1 98 ? -25.376 7.755 41.450 1.00 81.06 98 ASP A O 1
ATOM 718 N N . GLU A 1 99 ? -25.957 9.187 43.076 1.00 84.69 99 GLU A N 1
ATOM 719 C CA . GLU A 1 99 ? -25.335 10.353 42.438 1.00 84.69 99 GLU A CA 1
ATOM 720 C C . GLU A 1 99 ? -23.817 10.201 42.303 1.00 84.69 99 GLU A C 1
ATOM 722 O O . GLU A 1 99 ? -23.244 10.556 41.273 1.00 84.69 99 GLU A O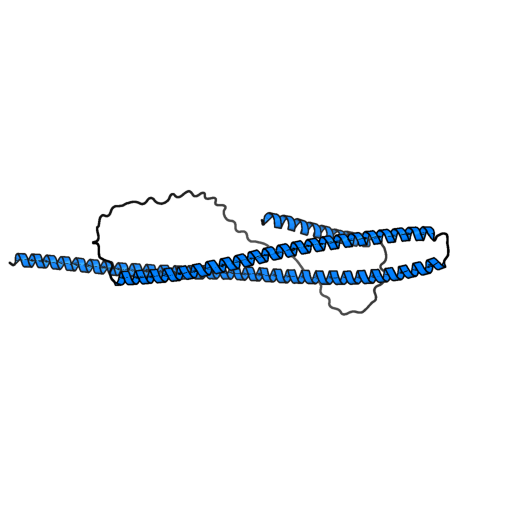 1
ATOM 727 N N . SER A 1 100 ? -23.150 9.653 43.321 1.00 86.06 100 SER A N 1
ATOM 728 C CA . SER A 1 100 ? -21.700 9.431 43.289 1.00 86.06 100 SER A CA 1
ATOM 729 C C . SER A 1 100 ? -21.310 8.383 42.244 1.00 86.06 100 SER A C 1
ATOM 731 O O . SER A 1 100 ? -20.348 8.589 41.502 1.00 86.06 100 SER A O 1
ATOM 733 N N . ARG A 1 101 ? -22.082 7.293 42.117 1.00 90.12 101 ARG A N 1
ATOM 734 C CA . ARG A 1 101 ? -21.890 6.294 41.051 1.00 90.12 101 ARG A CA 1
ATOM 735 C C . ARG A 1 101 ? -22.144 6.874 39.668 1.00 90.12 101 ARG A C 1
ATOM 737 O O . ARG A 1 101 ? -21.315 6.675 38.786 1.00 90.12 101 ARG A O 1
ATOM 744 N N . ALA A 1 102 ? -23.227 7.627 39.488 1.00 86.81 102 ALA A N 1
ATOM 745 C CA . ALA A 1 102 ? -23.525 8.280 38.217 1.00 86.81 102 ALA A CA 1
ATOM 746 C C . ALA A 1 102 ? -22.413 9.265 37.815 1.00 86.81 102 ALA A C 1
ATOM 748 O O . ALA A 1 102 ? -21.994 9.294 36.660 1.00 86.81 102 ALA A O 1
ATOM 749 N N . ARG A 1 103 ? -21.860 10.025 38.772 1.00 91.38 103 ARG A N 1
ATOM 750 C CA . ARG A 1 103 ? -20.708 10.911 38.535 1.00 91.38 103 ARG A CA 1
ATOM 751 C C . ARG A 1 103 ? -19.447 10.137 38.144 1.00 91.38 103 ARG A C 1
ATOM 753 O O . ARG A 1 103 ? -18.768 10.563 37.214 1.00 91.38 103 ARG A O 1
ATOM 760 N N . ALA A 1 104 ? -19.161 9.010 38.796 1.00 91.19 104 ALA A N 1
ATOM 761 C CA . ALA A 1 104 ? -18.016 8.157 38.462 1.00 91.19 104 ALA A CA 1
ATOM 762 C C . ALA A 1 104 ? -18.157 7.501 37.074 1.00 91.19 104 ALA A C 1
ATOM 764 O O . ALA A 1 104 ? -17.202 7.459 36.297 1.00 91.19 104 ALA A O 1
ATOM 765 N N . GLN A 1 105 ? -19.362 7.046 36.722 1.00 93.06 105 GLN A N 1
ATOM 766 C CA . GLN A 1 105 ? -19.660 6.526 35.385 1.00 93.06 105 GLN A CA 1
ATOM 767 C C . GLN A 1 105 ? -19.512 7.619 34.321 1.00 93.06 105 GLN A C 1
ATOM 769 O O . GLN A 1 105 ? -18.869 7.396 33.300 1.00 93.06 105 GLN A O 1
ATOM 774 N N . LEU A 1 106 ? -20.020 8.829 34.575 1.00 94.06 106 LEU A N 1
ATOM 775 C CA . LEU A 1 106 ? -19.850 9.964 33.665 1.00 94.06 106 LEU A CA 1
ATOM 776 C C . LEU A 1 106 ? -18.382 10.381 33.513 1.00 94.06 106 LEU A C 1
ATOM 778 O O . LEU A 1 106 ? -17.972 10.733 32.408 1.00 94.06 106 LEU A O 1
ATOM 782 N N . SER A 1 107 ? -17.574 10.347 34.579 1.00 92.19 107 SER A N 1
ATOM 783 C CA . SER A 1 107 ? -16.140 10.641 34.460 1.00 92.19 107 SER A CA 1
ATOM 784 C C . SER A 1 107 ? -15.402 9.574 33.656 1.00 92.19 107 SER A C 1
ATOM 786 O O . SER A 1 107 ? -14.570 9.921 32.822 1.00 92.19 107 SER A O 1
ATOM 788 N N . SER A 1 108 ? -15.741 8.298 33.856 1.00 93.12 108 SER A N 1
ATOM 789 C CA . SER A 1 108 ? -15.166 7.185 33.096 1.00 93.12 108 SER A CA 1
ATOM 790 C C . SER A 1 108 ? -15.540 7.260 31.612 1.00 93.12 108 SER A C 1
ATOM 792 O O . SER A 1 108 ? -14.661 7.183 30.758 1.00 93.12 108 SER A O 1
ATOM 794 N N . LEU A 1 109 ? -16.810 7.528 31.290 1.00 93.50 109 LEU A N 1
ATOM 795 C CA . LEU A 1 109 ? -17.261 7.707 29.907 1.00 93.50 109 LEU A CA 1
ATOM 796 C C . LEU A 1 109 ? -16.591 8.905 29.226 1.00 93.50 109 LEU A C 1
ATOM 798 O O . LEU A 1 109 ? -16.236 8.822 28.055 1.00 93.50 109 LEU A O 1
ATOM 802 N N . ARG A 1 110 ? -16.369 10.008 29.952 1.00 96.69 110 ARG A N 1
ATOM 803 C CA . ARG A 1 110 ? -15.616 11.160 29.430 1.00 96.69 110 ARG A CA 1
ATOM 804 C C . ARG A 1 110 ? -14.159 10.812 29.136 1.00 96.69 110 ARG A C 1
ATOM 806 O O . ARG A 1 110 ? -13.644 11.232 28.106 1.00 96.69 110 ARG A O 1
ATOM 813 N N . GLN A 1 111 ? -13.509 10.037 30.005 1.00 94.88 111 GLN A N 1
ATOM 814 C CA . GLN A 1 111 ? -12.146 9.557 29.759 1.00 94.88 111 GLN A CA 1
ATOM 815 C C . GLN A 1 111 ? -12.093 8.632 28.537 1.00 94.88 111 GLN A C 1
ATOM 817 O O . GLN A 1 111 ? -11.257 8.844 27.661 1.00 94.88 111 GLN A O 1
ATOM 822 N N . ALA A 1 112 ? -13.022 7.678 28.427 1.00 93.38 112 ALA A N 1
ATOM 823 C CA . ALA A 1 112 ? -13.112 6.782 27.276 1.00 93.38 112 ALA A CA 1
ATOM 824 C C . ALA A 1 112 ? -13.352 7.545 25.961 1.00 93.38 112 ALA A C 1
ATOM 826 O O . ALA A 1 112 ? -12.684 7.278 24.966 1.00 93.38 112 ALA A O 1
ATOM 827 N N . LEU A 1 113 ? -14.240 8.548 25.966 1.00 95.06 113 LEU A N 1
ATOM 828 C CA . LEU A 1 113 ? -14.459 9.426 24.812 1.00 95.06 113 LEU A CA 1
ATOM 829 C C . LEU A 1 113 ? -13.190 10.184 24.418 1.00 95.06 113 LEU A C 1
ATOM 831 O O . LEU A 1 113 ? -12.838 10.192 23.244 1.00 95.06 113 LEU A O 1
ATOM 835 N N . SER A 1 114 ? -12.466 10.757 25.384 1.00 95.31 114 SER A N 1
ATOM 836 C CA . SER A 1 114 ? -11.216 11.468 25.086 1.00 95.31 114 SER A CA 1
ATOM 837 C C . SER A 1 114 ? -10.133 10.550 24.503 1.00 95.31 114 SER A C 1
ATOM 839 O O . SER A 1 114 ? -9.402 10.958 23.605 1.00 95.31 114 SER A O 1
ATOM 841 N N . ALA A 1 115 ? -10.051 9.297 24.964 1.00 94.19 115 ALA A N 1
ATOM 842 C CA . ALA A 1 115 ? -9.116 8.314 24.421 1.00 94.19 115 ALA A CA 1
ATOM 843 C C . ALA A 1 115 ? -9.476 7.942 22.973 1.00 94.19 115 ALA A C 1
ATOM 845 O O . ALA A 1 115 ? -8.608 7.962 22.102 1.00 94.19 115 ALA A O 1
ATOM 846 N N . LEU A 1 116 ? -10.762 7.702 22.696 1.00 94.44 116 LEU A N 1
ATOM 847 C CA . LEU A 1 116 ? -11.254 7.426 21.344 1.00 94.44 116 LEU A CA 1
ATOM 848 C C . LEU A 1 116 ? -11.041 8.609 20.391 1.00 94.44 116 LEU A C 1
ATOM 850 O O . LEU A 1 116 ? -10.689 8.402 19.233 1.00 94.44 116 LEU A O 1
ATOM 854 N N . GLU A 1 117 ? -11.207 9.850 20.850 1.00 96.88 117 GLU A N 1
ATOM 855 C CA . GLU A 1 117 ? -10.905 11.039 20.042 1.00 96.88 117 GLU A CA 1
ATOM 856 C C . GLU A 1 117 ? -9.426 11.086 19.635 1.00 96.88 117 GLU A C 1
ATOM 858 O O . GLU A 1 117 ? -9.107 11.352 18.470 1.00 96.88 117 GLU A O 1
ATOM 863 N N . VAL A 1 118 ? -8.521 10.768 20.567 1.00 97.44 118 VAL A N 1
ATOM 864 C CA . VAL A 1 118 ? -7.087 10.671 20.278 1.00 97.44 118 VAL A CA 1
ATOM 865 C C . VAL A 1 118 ? -6.818 9.547 19.276 1.00 97.44 118 VAL A C 1
ATOM 867 O O . VAL A 1 118 ? -6.146 9.797 18.278 1.00 97.44 118 VAL A O 1
ATOM 870 N N . GLU A 1 119 ? -7.379 8.353 19.461 1.00 94.62 119 GLU A N 1
ATOM 871 C CA . GLU A 1 119 ? -7.205 7.229 18.527 1.00 94.62 119 GLU A CA 1
ATOM 872 C C . GLU A 1 119 ? -7.744 7.524 17.122 1.00 94.62 119 GLU A C 1
ATOM 874 O O . GLU A 1 119 ? -7.098 7.221 16.117 1.00 94.62 119 GLU A O 1
ATOM 879 N N . VAL A 1 120 ? -8.906 8.170 17.018 1.00 96.56 120 VAL A N 1
ATOM 880 C CA . VAL A 1 120 ? -9.455 8.595 15.726 1.00 96.56 120 VAL A CA 1
ATOM 881 C C . VAL A 1 120 ? -8.529 9.617 15.067 1.00 96.56 120 VAL A C 1
ATOM 883 O O . VAL A 1 120 ? -8.283 9.537 13.861 1.00 96.56 120 VAL A O 1
ATOM 886 N N . SER A 1 121 ? -7.969 10.554 15.838 1.00 94.50 121 SER A N 1
ATOM 887 C CA . SER A 1 121 ? -7.034 11.549 15.309 1.00 94.50 121 SER A CA 1
ATOM 888 C C . SER A 1 121 ? -5.726 10.923 14.809 1.00 94.50 121 SER A C 1
ATOM 890 O O . SER A 1 121 ? -5.256 11.267 13.720 1.00 94.50 121 SER A O 1
ATOM 892 N N . THR A 1 122 ? -5.166 9.952 15.539 1.00 95.44 122 THR A N 1
ATOM 893 C CA . THR A 1 122 ? -3.926 9.267 15.150 1.00 95.44 122 THR A CA 1
ATOM 894 C C . THR A 1 122 ? -4.151 8.360 13.951 1.00 95.44 122 THR A C 1
ATOM 896 O O . THR A 1 122 ? -3.334 8.366 13.028 1.00 95.44 122 THR A O 1
ATOM 899 N N . ARG A 1 123 ? -5.286 7.651 13.902 1.00 95.06 123 ARG A N 1
ATOM 900 C CA . ARG A 1 123 ? -5.679 6.830 12.753 1.00 95.06 123 ARG A CA 1
ATOM 901 C C . ARG A 1 123 ? -5.874 7.675 11.502 1.00 95.06 123 ARG A C 1
ATOM 903 O O . ARG A 1 123 ? -5.362 7.313 10.447 1.00 95.06 123 ARG A O 1
ATOM 910 N N . LYS A 1 124 ? -6.537 8.829 11.617 1.00 95.75 124 LYS A N 1
ATOM 911 C CA . LYS A 1 124 ? -6.715 9.761 10.497 1.00 95.75 124 LYS A CA 1
ATOM 912 C C . LYS A 1 124 ? -5.373 10.295 9.987 1.00 95.75 124 LYS A C 1
ATOM 914 O O . LYS A 1 124 ? -5.148 10.319 8.782 1.00 95.75 124 LYS A O 1
ATOM 919 N N . ALA A 1 125 ? -4.459 10.649 10.892 1.00 94.00 125 ALA A N 1
ATOM 920 C CA . ALA A 1 125 ? -3.111 11.076 10.519 1.00 94.00 125 ALA A CA 1
ATOM 921 C C . ALA A 1 125 ? -2.299 9.949 9.854 1.00 94.00 125 ALA A C 1
ATOM 923 O O . ALA A 1 125 ? -1.527 10.202 8.933 1.00 94.00 125 ALA A O 1
ATOM 924 N N . ALA A 1 126 ? -2.452 8.700 10.303 1.00 90.69 126 ALA A N 1
ATOM 925 C CA . ALA A 1 126 ? -1.809 7.548 9.676 1.00 90.69 126 ALA A CA 1
ATOM 926 C C . ALA A 1 126 ? -2.365 7.274 8.269 1.00 90.69 126 ALA A C 1
ATOM 928 O O . ALA A 1 126 ? -1.589 7.043 7.345 1.00 90.69 126 ALA A O 1
ATOM 929 N N . GLU A 1 127 ? -3.684 7.363 8.092 1.00 94.81 127 GLU A N 1
ATOM 930 C CA . GLU A 1 127 ? -4.331 7.194 6.790 1.00 94.81 127 GLU A CA 1
ATOM 931 C C . GLU A 1 127 ? -3.898 8.277 5.793 1.00 94.81 127 GLU A C 1
ATOM 933 O O . GLU A 1 127 ? -3.635 7.983 4.629 1.00 94.81 127 GLU A O 1
ATOM 938 N N . GLU A 1 128 ? -3.774 9.527 6.241 1.00 95.31 128 GLU A N 1
ATOM 939 C CA . GLU A 1 128 ? -3.301 10.623 5.396 1.00 95.31 128 GLU A CA 1
ATOM 940 C C . GLU A 1 128 ? -1.855 10.406 4.931 1.00 95.31 128 GLU A C 1
ATOM 942 O O . GLU A 1 128 ? -1.578 10.511 3.736 1.00 95.31 128 GLU A O 1
ATOM 947 N N . ARG A 1 129 ? -0.963 9.961 5.828 1.00 96.25 129 ARG A N 1
ATOM 948 C CA . ARG A 1 129 ? 0.410 9.575 5.456 1.00 96.25 129 ARG A CA 1
ATOM 949 C C . ARG A 1 129 ? 0.441 8.427 4.451 1.00 96.25 129 ARG A C 1
ATOM 951 O O . ARG A 1 129 ? 1.290 8.418 3.566 1.00 96.25 129 ARG A O 1
ATOM 958 N N . GLU A 1 130 ? -0.459 7.455 4.576 1.00 93.38 130 GLU A N 1
ATOM 959 C CA . GLU A 1 130 ? -0.525 6.343 3.627 1.00 93.38 130 GLU A CA 1
ATOM 960 C C . GLU A 1 130 ? -1.018 6.806 2.252 1.00 93.38 130 GLU A C 1
ATOM 962 O O . GLU A 1 130 ? -0.444 6.431 1.231 1.00 93.38 130 GLU A O 1
ATOM 967 N N . ARG A 1 131 ? -2.009 7.706 2.207 1.00 95.00 131 ARG A N 1
ATOM 968 C CA . ARG A 1 131 ? -2.440 8.347 0.954 1.00 95.00 131 ARG A CA 1
ATOM 969 C C . ARG A 1 131 ? -1.293 9.111 0.295 1.00 95.00 131 ARG A C 1
ATOM 971 O O . ARG A 1 131 ? -1.145 9.032 -0.923 1.00 95.00 131 ARG A O 1
ATOM 978 N N . ASP A 1 132 ? -0.470 9.806 1.073 1.00 96.12 132 ASP A N 1
ATOM 979 C CA . ASP A 1 132 ? 0.706 10.506 0.552 1.00 96.12 132 ASP A CA 1
ATOM 980 C C . ASP A 1 132 ? 1.760 9.545 -0.007 1.00 96.12 132 ASP A C 1
ATOM 982 O O . ASP A 1 132 ? 2.265 9.770 -1.107 1.00 96.12 132 ASP A O 1
ATOM 986 N N . ARG A 1 133 ? 2.029 8.424 0.674 1.00 96.00 133 ARG A N 1
ATOM 987 C CA . ARG A 1 133 ? 2.929 7.376 0.158 1.00 96.00 133 ARG A CA 1
ATOM 988 C C . ARG A 1 133 ? 2.430 6.777 -1.151 1.00 96.00 133 ARG A C 1
ATOM 990 O O . ARG A 1 133 ? 3.229 6.539 -2.053 1.00 96.00 133 ARG A O 1
ATOM 997 N N . VAL A 1 134 ? 1.124 6.538 -1.272 1.00 92.81 134 VAL A N 1
ATOM 998 C CA . VAL A 1 134 ? 0.529 6.026 -2.515 1.00 92.81 134 VAL A CA 1
ATOM 999 C C . VAL A 1 134 ? 0.706 7.035 -3.650 1.00 92.81 134 VAL A C 1
ATOM 1001 O O . VAL A 1 134 ? 1.213 6.661 -4.704 1.00 92.81 134 VAL A O 1
ATOM 1004 N N . ARG A 1 135 ? 0.394 8.319 -3.423 1.00 93.81 135 ARG A N 1
ATOM 1005 C CA . ARG A 1 135 ? 0.612 9.383 -4.423 1.00 93.81 135 ARG A CA 1
ATOM 1006 C C . ARG A 1 135 ? 2.077 9.485 -4.840 1.00 93.81 135 ARG A C 1
ATOM 1008 O O . ARG A 1 135 ? 2.369 9.669 -6.019 1.00 93.81 135 ARG A O 1
ATOM 1015 N N . GLN A 1 136 ? 2.997 9.356 -3.885 1.00 93.62 136 GLN A N 1
ATOM 1016 C CA . GLN A 1 136 ? 4.428 9.378 -4.166 1.00 93.62 136 GLN A CA 1
ATOM 1017 C C . GLN A 1 136 ? 4.842 8.196 -5.054 1.00 93.62 136 GLN A C 1
ATOM 1019 O O . GLN A 1 136 ? 5.489 8.408 -6.077 1.00 93.62 136 GLN A O 1
ATOM 1024 N N . ARG A 1 137 ? 4.409 6.973 -4.724 1.00 90.81 137 ARG A N 1
ATOM 1025 C CA . ARG A 1 137 ? 4.680 5.777 -5.540 1.00 90.81 137 ARG A CA 1
ATOM 1026 C C . ARG A 1 137 ? 4.103 5.892 -6.951 1.00 90.81 137 ARG A C 1
ATOM 1028 O O . ARG A 1 137 ? 4.743 5.473 -7.911 1.00 90.81 137 ARG A O 1
ATOM 1035 N N . GLU A 1 138 ? 2.914 6.474 -7.098 1.00 91.56 138 GLU A N 1
ATOM 1036 C CA . GLU A 1 138 ? 2.316 6.735 -8.413 1.00 91.56 138 GLU A CA 1
ATOM 1037 C C . GLU A 1 138 ? 3.145 7.739 -9.222 1.00 91.56 138 GLU A C 1
ATOM 1039 O O . GLU A 1 138 ? 3.449 7.485 -10.387 1.00 91.56 138 GLU A O 1
ATOM 1044 N N . ALA A 1 139 ? 3.586 8.834 -8.600 1.00 90.88 139 ALA A N 1
ATOM 1045 C CA . ALA A 1 139 ? 4.442 9.821 -9.252 1.00 90.88 139 ALA A CA 1
ATOM 1046 C C . ALA A 1 139 ? 5.805 9.236 -9.664 1.00 90.88 139 ALA A C 1
ATOM 1048 O O . ALA A 1 139 ? 6.302 9.527 -10.756 1.00 90.88 139 ALA A O 1
ATOM 1049 N N . GLU A 1 140 ? 6.401 8.394 -8.818 1.00 92.06 140 GLU A N 1
ATOM 1050 C CA . GLU A 1 140 ? 7.650 7.683 -9.106 1.00 92.06 140 GLU A CA 1
ATOM 1051 C C . GLU A 1 140 ? 7.484 6.700 -10.269 1.00 92.06 140 GLU A C 1
ATOM 1053 O O . GLU A 1 140 ? 8.313 6.691 -11.183 1.00 92.06 140 GLU A O 1
ATOM 1058 N N . ARG A 1 141 ? 6.383 5.938 -10.296 1.00 89.38 141 ARG A N 1
ATOM 1059 C CA . ARG A 1 141 ? 6.045 5.038 -11.407 1.00 89.38 141 ARG A CA 1
ATOM 1060 C C . ARG A 1 141 ? 5.874 5.805 -12.714 1.00 89.38 141 ARG A C 1
ATOM 1062 O O . ARG A 1 141 ? 6.446 5.419 -13.729 1.00 89.38 141 ARG A O 1
ATOM 1069 N N . ASP A 1 142 ? 5.130 6.903 -12.699 1.00 90.31 142 ASP A N 1
ATOM 1070 C CA . ASP A 1 142 ? 4.921 7.719 -13.895 1.00 90.31 142 ASP A CA 1
ATOM 1071 C C . ASP A 1 142 ? 6.237 8.350 -14.376 1.00 90.31 142 ASP A C 1
ATOM 1073 O O . ASP A 1 142 ? 6.486 8.458 -15.578 1.00 90.31 142 ASP A O 1
ATOM 1077 N N . ALA A 1 143 ? 7.124 8.736 -13.454 1.00 89.94 143 ALA A N 1
ATOM 1078 C CA . ALA A 1 143 ? 8.467 9.185 -13.800 1.00 89.94 143 ALA A CA 1
ATOM 1079 C C . ALA A 1 143 ? 9.319 8.055 -14.402 1.00 89.94 143 ALA A C 1
ATOM 1081 O O . ALA A 1 143 ? 10.069 8.307 -15.344 1.00 89.94 143 ALA A O 1
ATOM 1082 N N . ALA A 1 144 ? 9.209 6.826 -13.894 1.00 85.50 144 ALA A N 1
ATOM 1083 C CA . ALA A 1 144 ? 9.894 5.658 -14.444 1.00 85.50 144 ALA A CA 1
ATOM 1084 C C . ALA A 1 144 ? 9.411 5.331 -15.865 1.00 85.50 144 ALA A C 1
ATOM 1086 O O . ALA A 1 144 ? 10.244 5.151 -16.750 1.00 85.50 144 ALA A O 1
ATOM 1087 N N . LEU A 1 145 ? 8.098 5.370 -16.115 1.00 87.69 145 LEU A N 1
ATOM 1088 C CA . LEU A 1 145 ? 7.530 5.172 -17.454 1.00 87.69 145 LEU A CA 1
ATOM 1089 C C . LEU A 1 145 ? 8.077 6.194 -18.458 1.00 87.69 145 LEU A C 1
ATOM 1091 O O . LEU A 1 145 ? 8.580 5.815 -19.509 1.00 87.69 145 LEU A O 1
ATOM 1095 N N . ARG A 1 146 ? 8.118 7.482 -18.095 1.00 93.75 146 ARG A N 1
ATOM 1096 C CA . ARG A 1 146 ? 8.704 8.513 -18.973 1.00 93.75 146 ARG A CA 1
ATOM 1097 C C . ARG A 1 146 ? 10.196 8.303 -19.242 1.00 93.75 146 ARG A C 1
ATOM 1099 O O . ARG A 1 146 ? 10.683 8.731 -20.285 1.00 93.75 146 ARG A O 1
ATOM 1106 N N . ARG A 1 147 ? 10.947 7.720 -18.301 1.00 91.50 147 ARG A N 1
ATOM 1107 C CA . ARG A 1 147 ? 12.361 7.370 -18.526 1.00 91.50 147 ARG A CA 1
ATOM 1108 C C . ARG A 1 147 ? 12.481 6.192 -19.488 1.00 91.50 147 ARG A C 1
ATOM 1110 O O . ARG A 1 147 ? 13.322 6.255 -20.377 1.00 91.50 147 ARG A O 1
ATOM 1117 N N . ALA A 1 148 ? 11.624 5.183 -19.348 1.00 86.00 148 ALA A N 1
ATOM 1118 C CA . ALA A 1 148 ? 11.572 4.045 -20.260 1.00 86.00 148 ALA A CA 1
ATOM 1119 C C . ALA A 1 148 ? 11.233 4.483 -21.695 1.00 86.00 148 ALA A C 1
ATOM 1121 O O . ALA A 1 148 ? 11.954 4.119 -22.618 1.00 86.00 148 ALA A O 1
ATOM 1122 N N . ASP A 1 149 ? 10.230 5.351 -21.874 1.00 90.62 149 ASP A N 1
ATOM 1123 C CA . ASP A 1 149 ? 9.856 5.880 -23.195 1.00 90.62 149 ASP A CA 1
ATOM 1124 C C . ASP A 1 149 ? 11.020 6.622 -23.876 1.00 90.62 149 ASP A C 1
ATOM 1126 O O . ASP A 1 149 ? 11.236 6.498 -25.082 1.00 90.62 149 ASP A O 1
ATOM 1130 N N . ARG A 1 150 ? 11.800 7.394 -23.103 1.00 94.44 150 ARG A N 1
ATOM 1131 C CA . ARG A 1 150 ? 12.997 8.085 -23.615 1.00 94.44 150 ARG A CA 1
ATOM 1132 C C . ARG A 1 150 ? 14.090 7.101 -24.008 1.00 94.44 150 ARG A C 1
ATOM 1134 O O . ARG A 1 150 ? 14.624 7.215 -25.103 1.00 94.44 150 ARG A O 1
ATOM 1141 N N . ALA A 1 151 ? 14.371 6.120 -23.155 1.00 88.31 151 ALA A N 1
ATOM 1142 C CA . ALA A 1 151 ? 15.358 5.089 -23.453 1.00 88.31 151 ALA A CA 1
ATOM 1143 C C . ALA A 1 151 ? 14.981 4.292 -24.714 1.00 88.31 151 ALA A C 1
ATOM 1145 O O . ALA A 1 151 ? 15.844 3.972 -25.529 1.00 88.31 151 ALA A O 1
ATOM 1146 N N . GLU A 1 152 ? 13.691 4.017 -24.925 1.00 91.31 152 GLU A N 1
ATOM 1147 C CA . GLU A 1 152 ? 13.226 3.363 -26.147 1.00 91.31 152 GLU A CA 1
ATOM 1148 C C . GLU A 1 152 ? 13.406 4.259 -27.383 1.00 91.31 152 GLU A C 1
ATOM 1150 O O . GLU A 1 152 ? 13.830 3.778 -28.437 1.00 91.31 152 GLU A O 1
ATOM 1155 N N . ALA A 1 153 ? 13.129 5.561 -27.267 1.00 92.25 153 ALA A N 1
ATOM 1156 C CA . ALA A 1 153 ? 13.372 6.517 -28.346 1.00 92.25 153 ALA A CA 1
ATOM 1157 C C . ALA A 1 153 ? 14.862 6.590 -28.721 1.00 92.25 153 ALA A C 1
ATOM 1159 O O . ALA A 1 153 ? 15.199 6.538 -29.907 1.00 92.25 153 ALA A O 1
ATOM 1160 N N . ASP A 1 154 ? 15.749 6.627 -27.728 1.00 94.06 154 ASP A N 1
ATOM 1161 C CA . ASP A 1 154 ? 17.199 6.634 -27.938 1.00 94.06 154 ASP A CA 1
ATOM 1162 C C . ASP A 1 154 ? 17.667 5.323 -28.592 1.00 94.06 154 ASP A C 1
ATOM 1164 O O . ASP A 1 154 ? 18.407 5.340 -29.578 1.00 94.06 154 ASP A O 1
ATOM 1168 N N . ALA A 1 155 ? 17.154 4.174 -28.138 1.00 87.75 155 ALA A N 1
ATOM 1169 C CA . ALA A 1 155 ? 17.450 2.876 -28.744 1.00 87.75 155 ALA A CA 1
ATOM 1170 C C . ALA A 1 155 ? 16.997 2.794 -30.212 1.00 87.75 155 ALA A C 1
ATOM 1172 O O . ALA A 1 155 ? 17.689 2.202 -31.046 1.00 87.75 155 ALA A O 1
ATOM 1173 N N . ARG A 1 156 ? 15.854 3.401 -30.561 1.00 94.50 156 ARG A N 1
ATOM 1174 C CA . ARG A 1 156 ? 15.407 3.507 -31.960 1.00 94.50 156 ARG A CA 1
ATOM 1175 C C . ARG A 1 156 ? 16.364 4.362 -32.790 1.00 94.50 156 ARG A C 1
ATOM 1177 O O . ARG A 1 156 ? 16.753 3.919 -33.867 1.00 94.50 156 ARG A O 1
ATOM 1184 N N . GLN A 1 157 ? 16.808 5.513 -32.279 1.00 96.00 157 GLN A N 1
ATOM 1185 C CA . GLN A 1 157 ? 17.786 6.354 -32.983 1.00 96.00 157 GLN A CA 1
ATOM 1186 C C . GLN A 1 157 ? 19.111 5.627 -33.233 1.00 96.00 157 GLN A C 1
ATOM 1188 O O . GLN A 1 157 ? 19.683 5.741 -34.316 1.00 96.00 157 GLN A O 1
ATOM 1193 N N . VAL A 1 158 ? 19.599 4.857 -32.257 1.00 93.38 158 VAL A N 1
ATOM 1194 C CA . VAL A 1 158 ? 20.823 4.060 -32.422 1.00 93.38 158 VAL A CA 1
ATOM 1195 C C . VAL A 1 158 ? 20.647 3.016 -33.525 1.00 93.38 158 VAL A C 1
ATOM 1197 O O . VAL A 1 158 ? 21.502 2.906 -34.402 1.00 93.38 158 VAL A O 1
ATOM 1200 N N . ARG A 1 159 ? 19.517 2.297 -33.549 1.00 93.00 159 ARG A N 1
ATOM 1201 C CA . ARG A 1 159 ? 19.221 1.320 -34.614 1.00 93.00 159 ARG A CA 1
ATOM 1202 C C . ARG A 1 159 ? 19.148 1.969 -35.995 1.00 93.00 159 ARG A C 1
ATOM 1204 O O . ARG A 1 159 ? 19.676 1.407 -36.949 1.00 93.00 159 ARG A O 1
ATOM 1211 N N . GLU A 1 160 ? 18.533 3.145 -36.105 1.00 95.50 160 GLU A N 1
ATOM 1212 C CA . GLU A 1 160 ? 18.475 3.897 -37.365 1.00 95.50 160 GLU A CA 1
ATOM 1213 C C . GLU A 1 160 ? 19.867 4.331 -37.838 1.00 95.50 160 GLU A C 1
ATOM 1215 O O . GLU A 1 160 ? 20.188 4.171 -39.016 1.00 95.50 160 GLU A O 1
ATOM 1220 N N . ARG A 1 161 ? 20.721 4.817 -36.929 1.00 94.75 161 ARG A N 1
ATOM 1221 C CA . ARG A 1 161 ? 22.112 5.176 -37.252 1.00 94.75 161 ARG A CA 1
ATOM 1222 C C . ARG A 1 161 ? 22.922 3.970 -37.711 1.00 94.75 161 ARG A C 1
ATOM 1224 O O . ARG A 1 161 ? 23.612 4.067 -38.717 1.00 94.75 161 ARG A O 1
ATOM 1231 N N . LEU A 1 162 ? 22.798 2.831 -37.031 1.00 92.88 162 LEU A N 1
ATOM 1232 C CA . LEU A 1 162 ? 23.469 1.592 -37.438 1.00 92.88 162 LEU A CA 1
ATOM 1233 C C . LEU A 1 162 ? 22.997 1.115 -38.816 1.00 92.88 162 LEU A C 1
ATOM 1235 O O . LEU A 1 162 ? 23.817 0.730 -39.646 1.00 92.88 162 LEU A O 1
ATOM 1239 N N . ALA A 1 163 ? 21.693 1.193 -39.094 1.00 93.81 163 ALA A N 1
ATOM 1240 C CA . ALA A 1 163 ? 21.156 0.862 -40.411 1.00 93.81 163 ALA A CA 1
ATOM 1241 C C . ALA A 1 163 ? 21.675 1.812 -41.507 1.00 93.81 163 ALA A C 1
ATOM 1243 O O . ALA A 1 163 ? 21.971 1.365 -42.615 1.00 93.81 163 ALA A O 1
ATOM 1244 N N . ALA A 1 164 ? 21.817 3.107 -41.205 1.00 92.12 164 ALA A N 1
ATOM 1245 C CA . ALA A 1 164 ? 22.402 4.081 -42.125 1.00 92.12 164 ALA A CA 1
ATOM 1246 C C . ALA A 1 164 ? 23.884 3.784 -42.403 1.00 92.12 164 ALA A C 1
ATOM 1248 O O . ALA A 1 164 ? 24.265 3.703 -43.567 1.00 92.12 164 ALA A O 1
ATOM 1249 N N . LEU A 1 165 ? 24.682 3.518 -41.363 1.00 92.81 165 LEU A N 1
ATOM 1250 C CA . LEU A 1 165 ? 26.096 3.151 -41.500 1.00 92.81 165 LEU A CA 1
ATOM 1251 C C . LEU A 1 165 ? 26.283 1.858 -42.302 1.00 92.81 165 LEU A C 1
ATOM 1253 O O . LEU A 1 165 ? 27.141 1.791 -43.177 1.00 92.81 165 LEU A O 1
ATOM 1257 N N . HIS A 1 166 ? 25.448 0.841 -42.065 1.00 92.06 166 HIS A N 1
ATOM 1258 C CA . HIS A 1 166 ? 25.459 -0.383 -42.870 1.00 92.06 166 HIS A CA 1
ATOM 1259 C C . HIS A 1 166 ? 25.196 -0.094 -44.352 1.00 92.06 166 HIS A C 1
ATOM 1261 O O . HIS A 1 166 ? 25.878 -0.643 -45.214 1.00 92.06 166 HIS A O 1
ATOM 1267 N N . LYS A 1 167 ? 24.243 0.794 -44.648 1.00 89.88 167 LYS A N 1
ATOM 1268 C CA . LYS A 1 167 ? 23.912 1.186 -46.019 1.00 89.88 167 LYS A CA 1
ATOM 1269 C C . LYS A 1 167 ? 25.022 2.006 -46.681 1.00 89.88 167 LYS A C 1
ATOM 1271 O O . LYS A 1 167 ? 25.273 1.832 -47.869 1.00 89.88 167 LYS A O 1
ATOM 1276 N N . ASP A 1 168 ? 25.670 2.901 -45.942 1.00 86.19 168 ASP A N 1
ATOM 1277 C CA . ASP A 1 168 ? 26.803 3.683 -46.449 1.00 86.19 168 ASP A CA 1
ATOM 1278 C C . ASP A 1 168 ? 27.996 2.778 -46.757 1.00 86.19 168 ASP A C 1
ATOM 1280 O O . ASP A 1 168 ? 28.580 2.880 -47.831 1.00 86.19 168 ASP A O 1
ATOM 1284 N N . ARG A 1 169 ? 28.252 1.794 -45.895 1.00 85.94 169 ARG A N 1
ATOM 1285 C CA . ARG A 1 169 ? 29.265 0.766 -46.124 1.00 85.94 169 ARG A CA 1
ATOM 1286 C C . ARG A 1 169 ? 28.979 -0.124 -47.335 1.00 85.94 169 ARG A C 1
ATOM 1288 O O . ARG A 1 169 ? 29.908 -0.559 -48.009 1.00 85.94 169 ARG A O 1
ATOM 1295 N N . GLU A 1 170 ? 27.719 -0.462 -47.598 1.00 82.25 170 GLU A N 1
ATOM 1296 C CA . GLU A 1 170 ? 27.356 -1.191 -48.822 1.00 82.25 170 GLU A CA 1
ATOM 1297 C C . GLU A 1 170 ? 27.660 -0.356 -50.071 1.00 82.25 170 GLU A C 1
ATOM 1299 O O . GLU A 1 170 ? 28.256 -0.874 -51.009 1.00 82.25 170 GLU A O 1
ATOM 1304 N N . ARG A 1 171 ? 27.366 0.951 -50.051 1.00 77.56 171 ARG A N 1
ATOM 1305 C CA . ARG A 1 171 ? 27.706 1.857 -51.162 1.00 77.56 171 ARG A CA 1
ATOM 1306 C C . ARG A 1 171 ? 29.207 2.051 -51.348 1.00 77.56 171 ARG A C 1
ATOM 1308 O O . ARG A 1 171 ? 29.647 2.178 -52.482 1.00 77.56 171 ARG A O 1
ATOM 1315 N N . GLU A 1 172 ? 29.968 2.109 -50.259 1.00 76.00 172 GLU A N 1
ATOM 1316 C CA . GLU A 1 172 ? 31.432 2.184 -50.296 1.00 76.00 172 GLU A CA 1
ATOM 1317 C C . GLU A 1 172 ? 32.020 0.919 -50.925 1.00 76.00 172 GLU A C 1
ATOM 1319 O O . GLU A 1 172 ? 32.779 1.014 -51.879 1.00 76.00 172 GLU A O 1
ATOM 1324 N N . LYS A 1 173 ? 31.560 -0.271 -50.513 1.00 74.25 173 LYS A N 1
ATOM 1325 C CA . LYS A 1 173 ? 31.955 -1.534 -51.160 1.00 74.25 173 LYS A CA 1
ATOM 1326 C C . LYS A 1 173 ? 31.606 -1.583 -52.646 1.00 74.25 173 LYS A C 1
ATOM 1328 O O . LYS A 1 173 ? 32.363 -2.165 -53.413 1.00 74.25 173 LYS A O 1
ATOM 1333 N N . ASP A 1 174 ? 30.473 -1.007 -53.041 1.00 68.25 174 ASP A N 1
ATOM 1334 C CA . ASP A 1 174 ? 30.073 -0.916 -54.447 1.00 68.25 174 ASP A CA 1
ATOM 1335 C C . ASP A 1 174 ? 30.916 0.118 -55.229 1.00 68.25 174 ASP A C 1
ATOM 1337 O O . ASP A 1 174 ? 31.053 -0.004 -56.447 1.00 68.25 174 ASP A O 1
ATOM 1341 N N . ALA A 1 175 ? 31.495 1.117 -54.549 1.00 63.91 175 ALA A N 1
ATOM 1342 C CA . ALA A 1 175 ? 32.361 2.150 -55.128 1.00 63.91 175 ALA A CA 1
ATOM 1343 C C . ALA A 1 175 ? 33.847 1.736 -55.190 1.00 63.91 175 ALA A C 1
ATOM 1345 O O . ALA A 1 175 ? 34.538 2.078 -56.151 1.00 63.91 175 ALA A O 1
ATOM 1346 N N . ASP A 1 176 ? 34.321 0.946 -54.224 1.00 54.28 176 ASP A N 1
ATOM 1347 C CA . ASP A 1 176 ? 35.696 0.432 -54.137 1.00 54.28 176 ASP A CA 1
ATOM 1348 C C . ASP A 1 176 ? 36.014 -0.647 -55.183 1.00 54.28 176 ASP A C 1
ATOM 1350 O O . ASP A 1 176 ? 37.172 -1.021 -55.362 1.00 54.28 176 ASP A O 1
ATOM 1354 N N . VAL A 1 177 ? 35.016 -1.113 -55.947 1.00 55.50 177 VAL A N 1
ATOM 1355 C CA . VAL A 1 177 ? 35.237 -1.992 -57.110 1.00 55.50 177 VAL A CA 1
ATOM 1356 C C . VAL A 1 177 ? 36.087 -1.309 -58.196 1.00 55.50 177 VAL A C 1
ATOM 1358 O O . VAL A 1 177 ? 36.626 -2.014 -59.047 1.00 55.50 177 VAL A O 1
ATOM 1361 N N . ASP A 1 178 ? 36.284 0.019 -58.150 1.00 52.19 178 ASP A N 1
ATOM 1362 C CA . ASP A 1 178 ? 37.075 0.735 -59.159 1.00 52.19 178 ASP A CA 1
ATOM 1363 C C . ASP A 1 178 ? 38.389 1.396 -58.681 1.00 52.19 178 ASP A C 1
ATOM 1365 O O . ASP A 1 178 ? 39.195 1.704 -59.557 1.00 52.19 178 ASP A O 1
ATOM 1369 N N . HIS A 1 179 ? 38.690 1.636 -57.389 1.00 45.72 179 HIS A N 1
ATOM 1370 C CA . HIS A 1 179 ? 39.918 2.374 -56.988 1.00 45.72 179 HIS A CA 1
ATOM 1371 C C . HIS A 1 179 ? 40.609 1.898 -55.678 1.00 45.72 179 HIS A C 1
ATOM 1373 O O . HIS A 1 179 ? 40.142 2.177 -54.585 1.00 45.72 179 HIS A O 1
ATOM 1379 N N . SER A 1 180 ? 41.840 1.380 -55.835 1.00 49.69 180 SER A N 1
ATOM 1380 C CA . SER A 1 180 ? 43.011 1.454 -54.923 1.00 49.69 180 SER A CA 1
ATOM 1381 C C . SER A 1 180 ? 43.002 0.701 -53.573 1.00 49.69 180 SER A C 1
ATOM 1383 O O . SER A 1 180 ? 42.424 1.137 -52.582 1.00 49.69 180 SER A O 1
ATOM 1385 N N . ASP A 1 181 ? 43.844 -0.336 -53.506 1.00 56.94 181 ASP A N 1
ATOM 1386 C CA . ASP A 1 181 ? 44.045 -1.280 -52.392 1.00 56.94 181 ASP A CA 1
ATOM 1387 C C . ASP A 1 181 ? 44.466 -0.667 -51.029 1.00 56.94 181 ASP A C 1
ATOM 1389 O O . ASP A 1 181 ? 44.219 -1.276 -49.994 1.00 56.94 181 ASP A O 1
ATOM 1393 N N . ASP A 1 182 ? 45.038 0.544 -50.985 1.00 54.88 182 ASP A N 1
ATOM 1394 C CA . ASP A 1 182 ? 45.556 1.162 -49.738 1.00 54.88 182 ASP A CA 1
ATOM 1395 C C . ASP A 1 182 ? 44.449 1.785 -48.850 1.00 54.88 182 ASP A C 1
ATOM 1397 O O . ASP A 1 182 ? 44.530 1.760 -47.624 1.00 54.88 182 ASP A O 1
ATOM 1401 N N . SER A 1 183 ? 43.367 2.302 -49.453 1.00 60.62 183 SER A N 1
ATOM 1402 C CA . SER A 1 183 ? 42.206 2.846 -48.713 1.00 60.62 183 SER A CA 1
ATOM 1403 C C . SER A 1 183 ? 41.349 1.727 -48.109 1.00 60.62 183 SER A C 1
ATOM 1405 O O . SER A 1 183 ? 40.759 1.881 -47.038 1.00 60.62 183 SER A O 1
ATOM 1407 N N . SER A 1 184 ? 41.317 0.574 -48.784 1.00 66.50 184 SER A N 1
ATOM 1408 C CA . SER A 1 184 ? 40.606 -0.622 -48.330 1.00 66.50 184 SER A CA 1
ATOM 1409 C C . SER A 1 184 ? 41.206 -1.175 -47.032 1.00 66.50 184 SER A C 1
ATOM 1411 O O . SER A 1 184 ? 40.459 -1.601 -46.151 1.00 66.50 184 SER A O 1
ATOM 1413 N N . ASP A 1 185 ? 42.529 -1.140 -46.860 1.00 73.50 185 ASP A N 1
ATOM 1414 C CA . ASP A 1 185 ? 43.179 -1.682 -45.661 1.00 73.50 185 ASP A CA 1
ATOM 1415 C C . ASP A 1 185 ? 42.919 -0.828 -44.404 1.00 73.50 185 ASP A C 1
ATOM 1417 O O . ASP A 1 185 ? 42.677 -1.372 -43.319 1.00 73.50 185 ASP A O 1
ATOM 1421 N N . GLU A 1 186 ? 42.883 0.503 -44.530 1.00 75.06 186 GLU A N 1
ATOM 1422 C CA . GLU A 1 186 ? 42.517 1.402 -43.424 1.00 75.06 186 GLU A CA 1
ATOM 1423 C C . GLU A 1 186 ? 41.034 1.267 -43.047 1.00 75.06 186 GLU A C 1
ATOM 1425 O O . GLU A 1 186 ? 40.715 1.110 -41.861 1.00 75.06 186 GLU A O 1
ATOM 1430 N N . ALA A 1 187 ? 40.142 1.212 -44.042 1.00 77.38 187 ALA A N 1
ATOM 1431 C CA . ALA A 1 187 ? 38.712 0.983 -43.834 1.00 77.38 187 ALA A CA 1
ATOM 1432 C C . ALA A 1 187 ? 38.442 -0.389 -43.184 1.00 77.38 187 ALA A C 1
ATOM 1434 O O . ALA A 1 187 ? 37.599 -0.528 -42.292 1.00 77.38 187 ALA A O 1
ATOM 1435 N N . GLN A 1 188 ? 39.197 -1.426 -43.560 1.00 77.62 188 GLN A N 1
ATOM 1436 C CA . GLN A 1 188 ? 39.116 -2.739 -42.917 1.00 77.62 188 GLN A CA 1
ATOM 1437 C C . GLN A 1 188 ? 39.572 -2.702 -41.455 1.00 77.62 188 GLN A C 1
ATOM 1439 O O . GLN A 1 188 ? 38.922 -3.315 -40.602 1.00 77.62 188 GLN A O 1
ATOM 1444 N N . GLN A 1 189 ? 40.644 -1.972 -41.134 1.00 83.62 189 GLN A N 1
ATOM 1445 C CA . GLN A 1 189 ? 41.090 -1.817 -39.748 1.00 83.62 189 GLN A CA 1
ATOM 1446 C C . GLN A 1 189 ? 40.098 -1.024 -38.893 1.00 83.62 189 GLN A C 1
ATOM 1448 O O . GLN A 1 189 ? 39.875 -1.383 -37.735 1.00 83.62 189 GLN A O 1
ATOM 1453 N N . GLU A 1 190 ? 39.489 0.033 -39.428 1.00 85.62 190 GLU A N 1
ATOM 1454 C CA . GLU A 1 190 ? 38.455 0.795 -38.720 1.00 85.62 190 GLU A CA 1
ATOM 1455 C C . GLU A 1 190 ? 37.238 -0.077 -38.401 1.00 85.62 190 GLU A C 1
ATOM 1457 O O . GLU A 1 190 ? 36.778 -0.121 -37.260 1.00 85.62 190 GLU A O 1
ATOM 1462 N N . VAL A 1 191 ? 36.811 -0.900 -39.356 1.00 86.44 191 VAL A N 1
ATOM 1463 C CA . VAL A 1 191 ? 35.743 -1.880 -39.140 1.00 86.44 191 VAL A CA 1
ATOM 1464 C C . VAL A 1 191 ? 36.085 -2.881 -38.044 1.00 86.44 191 VAL A C 1
ATOM 1466 O O . VAL A 1 191 ? 35.200 -3.279 -37.284 1.00 86.44 191 VAL A O 1
ATOM 1469 N N . ILE A 1 192 ? 37.327 -3.364 -37.994 1.00 89.25 192 ILE A N 1
ATOM 1470 C CA . ILE A 1 192 ? 37.746 -4.310 -36.956 1.00 89.25 192 ILE A CA 1
ATOM 1471 C C . ILE A 1 192 ? 37.626 -3.643 -35.583 1.00 89.25 192 ILE A C 1
ATOM 1473 O O . ILE A 1 192 ? 37.021 -4.229 -34.687 1.00 89.25 192 ILE A O 1
ATOM 1477 N N . ARG A 1 193 ? 38.080 -2.390 -35.446 1.00 89.31 193 ARG A N 1
ATOM 1478 C CA . ARG A 1 193 ? 37.955 -1.619 -34.198 1.00 89.31 193 ARG A CA 1
ATOM 1479 C C . ARG A 1 193 ? 36.498 -1.368 -33.815 1.00 89.31 193 ARG A C 1
ATOM 1481 O O . ARG A 1 193 ? 36.145 -1.526 -32.649 1.00 89.31 193 ARG A O 1
ATOM 1488 N N . GLU A 1 194 ? 35.636 -1.025 -34.772 1.00 89.31 194 GLU A N 1
ATOM 1489 C CA . GLU A 1 194 ? 34.203 -0.869 -34.501 1.00 89.31 194 GLU A CA 1
ATOM 1490 C C . GLU A 1 194 ? 33.548 -2.186 -34.083 1.00 89.31 194 GLU A C 1
ATOM 1492 O O . GLU A 1 194 ? 32.733 -2.200 -33.165 1.00 89.31 194 GLU A O 1
ATOM 1497 N N . ARG A 1 195 ? 33.921 -3.314 -34.696 1.00 87.25 195 ARG A N 1
ATOM 1498 C CA . ARG A 1 195 ? 33.413 -4.636 -34.299 1.00 87.25 195 ARG A CA 1
ATOM 1499 C C . ARG A 1 195 ? 33.853 -5.024 -32.896 1.00 87.25 195 ARG A C 1
ATOM 1501 O O . ARG A 1 195 ? 33.042 -5.557 -32.147 1.00 87.25 195 ARG A O 1
ATOM 1508 N N . GLU A 1 196 ? 35.104 -4.755 -32.539 1.00 92.75 196 GLU A N 1
ATOM 1509 C CA . GLU A 1 196 ? 35.615 -4.985 -31.186 1.00 92.75 196 GLU A CA 1
ATOM 1510 C C . GLU A 1 196 ? 34.900 -4.096 -30.165 1.00 92.75 196 GLU A C 1
ATOM 1512 O O . GLU A 1 196 ? 34.492 -4.575 -29.107 1.00 92.75 196 GLU A O 1
ATOM 1517 N N . ARG A 1 197 ? 34.663 -2.826 -30.508 1.00 94.00 197 ARG A N 1
ATOM 1518 C CA . ARG A 1 197 ? 33.898 -1.903 -29.669 1.00 94.00 197 ARG A CA 1
ATOM 1519 C C . ARG A 1 197 ? 32.452 -2.362 -29.480 1.00 94.00 197 ARG A C 1
ATOM 1521 O O . ARG A 1 197 ? 31.979 -2.411 -28.352 1.00 94.00 197 ARG A O 1
ATOM 1528 N N . LEU A 1 198 ? 31.763 -2.728 -30.558 1.00 92.25 198 LEU A N 1
ATOM 1529 C CA . LEU A 1 198 ? 30.387 -3.223 -30.490 1.00 92.25 198 LEU A CA 1
ATOM 1530 C C . LEU A 1 198 ? 30.296 -4.550 -29.732 1.00 92.25 198 LEU A C 1
ATOM 1532 O O . LEU A 1 198 ? 29.313 -4.786 -29.036 1.00 92.25 198 LEU A O 1
ATOM 1536 N N . ALA A 1 199 ? 31.313 -5.409 -29.833 1.00 91.50 199 ALA A N 1
ATOM 1537 C CA . ALA A 1 199 ? 31.389 -6.622 -29.027 1.00 91.50 199 ALA A CA 1
ATOM 1538 C C . ALA A 1 199 ? 31.515 -6.292 -27.530 1.00 91.50 199 ALA A C 1
ATOM 1540 O O . ALA A 1 199 ? 30.828 -6.917 -26.725 1.00 91.50 199 ALA A O 1
ATOM 1541 N N . ALA A 1 200 ? 32.321 -5.289 -27.165 1.00 90.50 200 ALA A N 1
ATOM 1542 C CA . ALA A 1 200 ? 32.445 -4.825 -25.783 1.00 90.50 200 ALA A CA 1
ATOM 1543 C C . ALA A 1 200 ? 31.138 -4.197 -25.256 1.00 90.50 200 ALA A C 1
ATOM 1545 O O . ALA A 1 200 ? 30.669 -4.561 -24.178 1.00 90.50 200 ALA A O 1
ATOM 1546 N N . GLU A 1 201 ? 30.496 -3.328 -26.042 1.00 93.62 201 GLU A N 1
ATOM 1547 C CA . GLU A 1 201 ? 29.194 -2.736 -25.694 1.00 93.62 201 GLU A CA 1
ATOM 1548 C C . GLU A 1 201 ? 28.104 -3.821 -25.560 1.00 93.62 201 GLU A C 1
ATOM 1550 O O . GLU A 1 201 ? 27.269 -3.772 -24.659 1.00 93.62 201 GLU A O 1
ATOM 1555 N N . ALA A 1 202 ? 28.130 -4.861 -26.402 1.00 89.94 202 ALA A N 1
ATOM 1556 C CA . ALA A 1 202 ? 27.206 -5.989 -26.290 1.00 89.94 202 ALA A CA 1
ATOM 1557 C C . ALA A 1 202 ? 27.430 -6.818 -25.015 1.00 89.94 202 ALA A C 1
ATOM 1559 O O . ALA A 1 202 ? 26.455 -7.283 -24.421 1.00 89.94 202 ALA A O 1
ATOM 1560 N N . THR A 1 203 ? 28.684 -7.001 -24.582 1.00 93.06 203 THR A N 1
ATOM 1561 C CA . THR A 1 203 ? 28.979 -7.677 -23.309 1.00 93.06 203 THR A CA 1
ATOM 1562 C C . THR A 1 203 ? 28.524 -6.858 -22.107 1.00 93.06 203 THR A C 1
ATOM 1564 O O . THR A 1 203 ? 27.893 -7.416 -21.215 1.00 93.06 203 THR A O 1
ATOM 1567 N N . GLU A 1 204 ? 28.737 -5.541 -2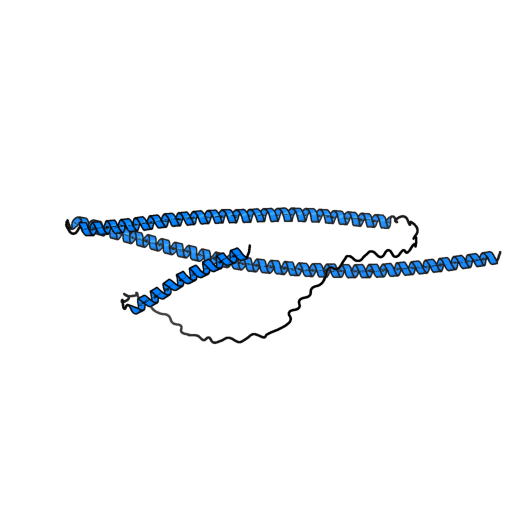2.120 1.00 94.50 204 GLU A N 1
ATOM 1568 C CA . GLU A 1 204 ? 28.284 -4.644 -21.051 1.00 94.50 204 GLU A CA 1
ATOM 1569 C C . GLU A 1 204 ? 26.754 -4.665 -20.928 1.00 94.50 204 GLU A C 1
ATOM 1571 O O . GLU A 1 204 ? 26.211 -4.895 -19.850 1.00 94.50 204 GLU A O 1
ATOM 1576 N N . LEU A 1 205 ? 26.037 -4.569 -22.052 1.00 91.62 205 LEU A N 1
ATOM 1577 C CA . LEU A 1 205 ? 24.575 -4.674 -22.063 1.00 91.62 205 LEU A CA 1
ATOM 1578 C C . LEU A 1 205 ? 24.066 -6.045 -21.592 1.00 91.62 205 LEU A C 1
ATOM 1580 O O . LEU A 1 205 ? 22.973 -6.135 -21.026 1.00 91.62 205 LEU A O 1
ATOM 1584 N N . ALA A 1 206 ? 24.811 -7.125 -21.842 1.00 90.25 206 ALA A N 1
ATOM 1585 C CA . ALA A 1 206 ? 24.461 -8.448 -21.334 1.00 90.25 206 ALA A CA 1
ATOM 1586 C C . ALA A 1 206 ? 24.607 -8.513 -19.805 1.00 90.25 206 ALA A C 1
ATOM 1588 O O . ALA A 1 206 ? 23.708 -9.020 -19.131 1.00 90.25 206 ALA A O 1
ATOM 1589 N N . GLU A 1 207 ? 25.683 -7.942 -19.261 1.00 92.44 207 GLU A N 1
ATOM 1590 C CA . GLU A 1 207 ? 25.915 -7.845 -17.816 1.00 92.44 207 GLU A CA 1
ATOM 1591 C C . GLU A 1 207 ? 24.863 -6.964 -17.126 1.00 92.44 207 GLU A C 1
ATOM 1593 O O . GLU A 1 207 ? 24.312 -7.358 -16.095 1.00 92.44 207 GLU A O 1
ATOM 1598 N N . GLU A 1 208 ? 24.507 -5.819 -17.715 1.00 93.25 208 GLU A N 1
ATOM 1599 C CA . GLU A 1 208 ? 23.443 -4.944 -17.209 1.00 93.25 208 GLU A CA 1
ATOM 1600 C C . GLU A 1 208 ? 22.082 -5.646 -17.198 1.00 93.25 208 GLU A C 1
ATOM 1602 O O . GLU A 1 208 ? 21.341 -5.576 -16.215 1.00 93.25 208 GLU A O 1
ATOM 1607 N N . ARG A 1 209 ? 21.746 -6.376 -18.269 1.00 89.88 209 ARG A N 1
ATOM 1608 C CA . ARG A 1 209 ? 20.515 -7.178 -18.325 1.00 89.88 209 ARG A CA 1
ATOM 1609 C C . ARG A 1 209 ? 20.485 -8.242 -17.241 1.00 89.88 209 ARG A C 1
ATOM 1611 O O . ARG A 1 209 ? 19.434 -8.463 -16.636 1.00 89.88 209 ARG A O 1
ATOM 1618 N N . GLU A 1 210 ? 21.612 -8.901 -16.993 1.00 94.69 210 GLU A N 1
ATOM 1619 C CA . GLU A 1 210 ? 21.706 -9.895 -15.932 1.00 94.69 210 GLU A CA 1
ATOM 1620 C C . GLU A 1 210 ? 21.552 -9.247 -14.549 1.00 94.69 210 GLU A C 1
ATOM 1622 O O . GLU A 1 210 ? 20.800 -9.757 -13.718 1.00 94.69 210 GLU A O 1
ATOM 1627 N N . ALA A 1 211 ? 22.181 -8.092 -14.313 1.00 92.50 211 ALA A N 1
ATOM 1628 C CA . ALA A 1 211 ? 22.037 -7.333 -13.072 1.00 92.50 211 ALA A CA 1
ATOM 1629 C C . ALA A 1 211 ? 20.576 -6.938 -12.813 1.00 92.50 211 ALA A C 1
ATOM 1631 O O . ALA A 1 211 ? 20.035 -7.243 -11.750 1.00 92.50 211 ALA A O 1
ATOM 1632 N N . VAL A 1 212 ? 19.905 -6.372 -13.818 1.00 92.50 212 VAL A N 1
ATOM 1633 C CA . VAL A 1 212 ? 18.480 -6.024 -13.745 1.00 92.50 212 VAL A CA 1
ATOM 1634 C C . VAL A 1 212 ? 17.625 -7.267 -13.485 1.00 92.50 212 VAL A C 1
ATOM 1636 O O . VAL A 1 212 ? 16.719 -7.233 -12.656 1.00 92.50 212 VAL A O 1
ATOM 1639 N N . SER A 1 213 ? 17.916 -8.395 -14.138 1.00 90.75 213 SER A N 1
ATOM 1640 C CA . SER A 1 213 ? 17.200 -9.656 -13.899 1.00 90.75 213 SER A CA 1
ATOM 1641 C C . SER A 1 213 ? 17.316 -10.120 -12.440 1.00 90.75 213 SER A C 1
ATOM 1643 O O . SER A 1 213 ? 16.314 -10.508 -11.829 1.00 90.75 213 SER A O 1
ATOM 1645 N N . ARG A 1 214 ? 18.513 -10.011 -11.844 1.00 91.56 214 ARG A N 1
ATOM 1646 C CA . ARG A 1 214 ? 18.742 -10.326 -10.424 1.00 91.56 214 ARG A CA 1
ATOM 1647 C C . ARG A 1 214 ? 17.985 -9.371 -9.498 1.00 91.56 214 ARG A C 1
ATOM 1649 O O . ARG A 1 214 ? 17.370 -9.830 -8.538 1.00 91.56 214 ARG A O 1
ATOM 1656 N N . GLU A 1 215 ? 17.960 -8.074 -9.801 1.00 93.94 215 GLU A N 1
ATOM 1657 C CA . GLU A 1 215 ? 17.173 -7.094 -9.036 1.00 93.94 215 GLU A CA 1
ATOM 1658 C C . GLU A 1 215 ? 15.673 -7.417 -9.075 1.00 93.94 215 GLU A C 1
ATOM 1660 O O . GLU A 1 215 ? 15.008 -7.433 -8.038 1.00 93.94 215 GLU A O 1
ATOM 1665 N N . TRP A 1 216 ? 15.135 -7.767 -10.246 1.00 89.25 216 TRP A N 1
ATOM 1666 C CA . TRP A 1 216 ? 13.740 -8.198 -10.375 1.00 89.25 216 TRP A CA 1
ATOM 1667 C C . TRP A 1 216 ? 13.437 -9.485 -9.606 1.00 89.25 216 TRP A C 1
ATOM 1669 O O . TRP A 1 216 ? 12.332 -9.635 -9.081 1.00 89.25 216 TRP A O 1
ATOM 1679 N N . ALA A 1 217 ? 14.375 -10.432 -9.554 1.00 89.56 217 ALA A N 1
ATOM 1680 C CA . ALA A 1 217 ? 14.230 -11.631 -8.734 1.00 89.56 217 ALA A CA 1
ATOM 1681 C C . ALA A 1 217 ? 14.158 -11.269 -7.239 1.00 89.56 217 ALA A C 1
ATOM 1683 O O . ALA A 1 217 ? 13.190 -11.648 -6.581 1.00 89.56 217 ALA A O 1
ATOM 1684 N N . SER A 1 218 ? 15.085 -10.438 -6.751 1.00 91.62 218 SER A N 1
ATOM 1685 C CA . SER A 1 218 ? 15.107 -9.957 -5.360 1.00 91.62 218 SER A CA 1
ATOM 1686 C C . SER A 1 218 ? 13.814 -9.231 -4.977 1.00 91.62 218 SER A C 1
ATOM 1688 O O . SER A 1 218 ? 13.216 -9.516 -3.943 1.00 91.62 218 SER A O 1
ATOM 1690 N N . LEU A 1 219 ? 13.314 -8.339 -5.838 1.00 90.56 219 LEU A N 1
ATOM 1691 C CA . LEU A 1 219 ? 12.063 -7.616 -5.586 1.00 90.56 219 LEU A CA 1
ATOM 1692 C C . LEU A 1 219 ? 10.839 -8.541 -5.531 1.00 90.56 219 LEU A C 1
ATOM 1694 O O . LEU A 1 219 ? 9.900 -8.273 -4.778 1.00 90.56 219 LEU A O 1
ATOM 1698 N N . ARG A 1 220 ? 10.817 -9.633 -6.311 1.00 90.62 220 ARG A N 1
ATOM 1699 C CA . ARG A 1 220 ? 9.743 -10.638 -6.207 1.00 90.62 220 ARG A CA 1
ATOM 1700 C C . ARG A 1 220 ? 9.799 -11.380 -4.877 1.00 90.62 220 ARG A C 1
ATOM 1702 O O . ARG A 1 220 ? 8.744 -11.593 -4.284 1.00 90.62 220 ARG A O 1
ATOM 1709 N N . GLU A 1 221 ? 10.990 -11.750 -4.416 1.00 88.88 221 GLU A N 1
ATOM 1710 C CA . GLU A 1 221 ? 11.175 -12.412 -3.120 1.00 88.88 221 GLU A CA 1
ATOM 1711 C C . GLU A 1 221 ? 10.757 -11.500 -1.962 1.00 88.88 221 GLU A C 1
ATOM 1713 O O . GLU A 1 221 ? 9.968 -11.909 -1.108 1.00 88.88 221 GLU A O 1
ATOM 1718 N N . GLU A 1 222 ? 11.190 -10.236 -1.974 1.00 91.31 222 GLU A N 1
ATOM 1719 C CA . GLU A 1 222 ? 10.778 -9.239 -0.981 1.00 91.31 222 GLU A CA 1
ATOM 1720 C C . GLU A 1 222 ? 9.261 -9.033 -0.981 1.00 91.31 222 GLU A C 1
ATOM 1722 O O . GLU A 1 222 ? 8.634 -8.982 0.080 1.00 91.31 222 GLU A O 1
ATOM 1727 N N . ARG A 1 223 ? 8.640 -8.960 -2.164 1.00 88.50 223 ARG A N 1
ATOM 1728 C CA . ARG A 1 223 ? 7.185 -8.838 -2.281 1.00 88.50 223 ARG A CA 1
ATOM 1729 C C . ARG A 1 223 ? 6.463 -10.050 -1.695 1.00 88.50 223 ARG A C 1
ATOM 1731 O O . ARG A 1 223 ? 5.502 -9.859 -0.953 1.00 88.50 223 ARG A O 1
ATOM 1738 N N . ALA A 1 224 ? 6.914 -11.264 -2.002 1.00 86.44 224 ALA A N 1
ATOM 1739 C CA . ALA A 1 224 ? 6.323 -12.485 -1.459 1.00 86.44 224 ALA A CA 1
ATOM 1740 C C . ALA A 1 224 ? 6.446 -12.535 0.074 1.00 86.44 224 ALA A C 1
ATOM 1742 O O . ALA A 1 224 ? 5.479 -12.848 0.766 1.00 86.44 224 ALA A O 1
ATOM 1743 N N . ALA A 1 225 ? 7.603 -12.142 0.616 1.00 88.38 225 ALA A N 1
ATOM 1744 C CA . ALA A 1 225 ? 7.815 -12.058 2.059 1.00 88.38 225 ALA A CA 1
ATOM 1745 C C . ALA A 1 225 ? 6.894 -11.020 2.725 1.00 88.38 225 ALA A C 1
ATOM 1747 O O . ALA A 1 225 ? 6.342 -11.274 3.798 1.00 88.38 225 ALA A O 1
ATOM 1748 N N . LEU A 1 226 ? 6.693 -9.858 2.095 1.00 89.38 226 LEU A N 1
ATOM 1749 C CA . LEU A 1 226 ? 5.779 -8.827 2.594 1.00 89.38 226 LEU A CA 1
ATOM 1750 C C . LEU A 1 226 ? 4.310 -9.267 2.538 1.00 89.38 226 LEU A C 1
ATOM 1752 O O . LEU A 1 226 ? 3.551 -8.955 3.456 1.00 89.38 226 LEU A O 1
ATOM 1756 N N . GLU A 1 227 ? 3.903 -9.995 1.497 1.00 88.19 227 GLU A N 1
ATOM 1757 C CA . GLU A 1 227 ? 2.559 -10.579 1.408 1.00 88.19 227 GLU A CA 1
ATOM 1758 C C . GLU A 1 227 ? 2.331 -11.608 2.522 1.00 88.19 227 GLU A C 1
ATOM 1760 O O . GLU A 1 227 ? 1.338 -11.504 3.242 1.00 88.19 227 GLU A O 1
ATOM 1765 N N . GLU A 1 228 ? 3.295 -12.497 2.775 1.00 87.38 228 GLU A N 1
ATOM 1766 C CA . GLU A 1 228 ? 3.220 -13.454 3.885 1.00 87.38 228 GLU A CA 1
ATOM 1767 C C . GLU A 1 228 ? 3.153 -12.748 5.255 1.00 87.38 228 GLU A C 1
ATOM 1769 O O . GLU A 1 228 ? 2.378 -13.127 6.139 1.00 87.38 228 GLU A O 1
ATOM 1774 N N . GLN A 1 229 ? 3.945 -11.689 5.460 1.00 88.06 229 GLN A N 1
ATOM 1775 C CA . GLN A 1 229 ? 3.889 -10.896 6.693 1.00 88.06 229 GLN A CA 1
ATOM 1776 C C . GLN A 1 229 ? 2.530 -10.226 6.882 1.00 88.06 229 GLN A C 1
ATOM 1778 O O . GLN A 1 229 ? 2.003 -10.217 7.997 1.00 88.06 229 GLN A O 1
ATOM 1783 N N . ARG A 1 230 ? 1.952 -9.688 5.806 1.00 89.00 230 ARG A N 1
ATOM 1784 C CA . ARG A 1 230 ? 0.628 -9.074 5.841 1.00 89.00 230 ARG A CA 1
ATOM 1785 C C . ARG A 1 230 ? -0.446 -10.099 6.195 1.00 89.00 230 ARG A C 1
ATOM 1787 O O . ARG A 1 230 ? -1.255 -9.820 7.073 1.00 89.00 230 ARG A O 1
ATOM 1794 N N . GLU A 1 231 ? -0.432 -11.279 5.581 1.00 89.75 231 GLU A N 1
ATOM 1795 C CA . GLU A 1 231 ? -1.380 -12.352 5.903 1.00 89.75 231 GLU A CA 1
ATOM 1796 C C . GLU A 1 231 ? -1.276 -12.783 7.371 1.00 89.75 231 GLU A C 1
ATOM 1798 O O . GLU A 1 231 ? -2.290 -12.905 8.057 1.00 89.75 231 GLU A O 1
ATOM 1803 N N . ARG A 1 232 ? -0.052 -12.927 7.896 1.00 90.69 232 ARG A N 1
ATOM 1804 C CA . ARG A 1 232 ? 0.175 -13.245 9.317 1.00 90.69 232 ARG A CA 1
ATOM 1805 C C . ARG A 1 232 ? -0.331 -12.154 10.258 1.00 90.69 232 ARG A C 1
ATOM 1807 O O . ARG A 1 232 ? -0.813 -12.475 11.343 1.00 90.69 232 ARG A O 1
ATOM 1814 N N . LEU A 1 233 ? -0.180 -10.881 9.893 1.00 90.75 233 LEU A N 1
ATOM 1815 C CA . LEU A 1 233 ? -0.692 -9.766 10.692 1.00 90.75 233 LEU A CA 1
ATOM 1816 C C . LEU A 1 233 ? -2.218 -9.729 10.671 1.00 90.75 233 LEU A C 1
ATOM 1818 O O . LEU A 1 233 ? -2.820 -9.678 11.738 1.00 90.75 233 LEU A O 1
ATOM 1822 N N . GLU A 1 234 ? -2.834 -9.839 9.494 1.00 87.12 234 GLU A N 1
ATOM 1823 C CA . GLU A 1 234 ? -4.293 -9.886 9.366 1.00 87.12 234 GLU A CA 1
ATOM 1824 C C . GLU A 1 234 ? -4.888 -11.062 10.155 1.00 87.12 234 GLU A C 1
ATOM 1826 O O . GLU A 1 234 ? -5.913 -10.912 10.818 1.00 87.12 234 GLU A O 1
ATOM 1831 N N . GLU A 1 235 ? -4.238 -12.226 10.129 1.00 90.31 235 GLU A N 1
ATOM 1832 C CA . GLU A 1 235 ? -4.672 -13.387 10.904 1.00 90.31 235 GLU A CA 1
ATOM 1833 C C . GLU A 1 235 ? -4.554 -13.153 12.417 1.00 90.31 235 GLU A C 1
ATOM 1835 O O . GLU A 1 235 ? -5.492 -13.433 13.163 1.00 90.31 235 GLU A O 1
ATOM 1840 N N . ARG A 1 236 ? -3.442 -12.571 12.887 1.00 87.75 236 ARG A N 1
ATOM 1841 C CA . ARG A 1 236 ? -3.277 -12.213 14.307 1.00 87.75 236 ARG A CA 1
ATOM 1842 C C . ARG A 1 236 ? -4.309 -11.193 14.773 1.00 87.75 236 ARG A C 1
ATOM 1844 O O . ARG A 1 236 ? -4.838 -11.337 15.869 1.00 87.75 236 ARG A O 1
ATOM 1851 N N . GLU A 1 237 ? -4.604 -10.182 13.961 1.00 89.00 237 GLU A N 1
ATOM 1852 C CA . GLU A 1 237 ? -5.621 -9.176 14.278 1.00 89.00 237 GLU A CA 1
ATOM 1853 C C . GLU A 1 237 ? -7.016 -9.803 14.378 1.00 89.00 237 GLU A C 1
ATOM 1855 O O . GLU A 1 237 ? -7.763 -9.492 15.306 1.00 89.00 237 GLU A O 1
ATOM 1860 N N . ARG A 1 238 ? -7.357 -10.740 13.481 1.00 87.62 238 ARG A N 1
ATOM 1861 C CA . ARG A 1 238 ? -8.616 -11.500 13.566 1.00 87.62 238 ARG A CA 1
ATOM 1862 C C . ARG A 1 238 ? -8.685 -12.335 14.841 1.00 87.62 238 ARG A C 1
ATOM 1864 O O . ARG A 1 238 ? -9.713 -12.314 15.512 1.00 87.62 238 ARG A O 1
ATOM 1871 N N . GLN A 1 239 ? -7.608 -13.035 15.193 1.00 89.69 239 GLN A N 1
ATOM 1872 C CA . GLN A 1 239 ? -7.553 -13.839 16.418 1.00 89.69 239 GLN A CA 1
ATOM 1873 C C . GLN A 1 239 ? -7.703 -12.969 17.670 1.00 89.69 239 GLN A C 1
ATOM 1875 O O . GLN A 1 239 ? -8.536 -13.271 18.521 1.00 89.69 239 GLN A O 1
ATOM 1880 N N . GLN A 1 240 ? -6.991 -11.842 17.744 1.00 89.62 240 GLN A N 1
ATOM 1881 C CA . GLN A 1 240 ? -7.127 -10.893 18.852 1.00 89.62 240 GLN A CA 1
ATOM 1882 C C . GLN A 1 240 ? -8.537 -10.311 18.955 1.00 89.62 240 GLN A C 1
ATOM 1884 O O . GLN A 1 240 ? -9.053 -10.164 20.062 1.00 89.62 240 GLN A O 1
ATOM 1889 N N . ALA A 1 241 ? -9.180 -10.000 17.827 1.00 87.19 241 ALA A N 1
ATOM 1890 C CA . ALA A 1 241 ? -10.554 -9.510 17.825 1.00 87.19 241 ALA A CA 1
ATOM 1891 C C . ALA A 1 241 ? -11.529 -10.555 18.396 1.00 87.19 241 ALA A C 1
ATOM 1893 O O . ALA A 1 241 ? -12.361 -10.215 19.235 1.00 87.19 241 ALA A O 1
ATOM 1894 N N . VAL A 1 242 ? -11.385 -11.827 18.006 1.00 89.81 242 VAL A N 1
ATOM 1895 C CA . VAL A 1 242 ? -12.198 -12.932 18.544 1.00 89.81 242 VAL A CA 1
ATOM 1896 C C . VAL A 1 242 ? -11.950 -13.124 20.041 1.00 89.81 242 VAL A C 1
ATOM 1898 O O . VAL A 1 242 ? -12.899 -13.278 20.809 1.00 89.81 242 VAL A O 1
ATOM 1901 N N . GLU A 1 243 ? -10.692 -13.082 20.481 1.00 87.88 243 GLU A N 1
ATOM 1902 C CA . GLU A 1 243 ? -10.343 -13.194 21.900 1.00 87.88 243 GLU A CA 1
ATOM 1903 C C . GLU A 1 243 ? -10.941 -12.044 22.720 1.00 87.88 243 GLU A C 1
ATOM 1905 O O . GLU A 1 243 ? -11.573 -12.294 23.748 1.00 87.88 243 GLU A O 1
ATOM 1910 N N . GLN A 1 244 ? -10.829 -10.800 22.248 1.00 87.88 244 GLN A N 1
ATOM 1911 C CA . GLN A 1 244 ? -11.432 -9.637 22.906 1.00 87.88 244 GLN A CA 1
ATOM 1912 C C . GLN A 1 244 ? -12.963 -9.712 22.951 1.00 87.88 244 GLN A C 1
ATOM 1914 O O . GLN A 1 244 ? -13.570 -9.395 23.978 1.00 87.88 244 GLN A O 1
ATOM 1919 N N . GLU A 1 245 ? -13.606 -10.156 21.871 1.00 87.31 245 GLU A N 1
ATOM 1920 C CA . GLU A 1 245 ? -15.057 -10.350 21.839 1.00 87.31 245 GLU A CA 1
ATOM 1921 C C . GLU A 1 245 ? -15.489 -11.444 22.826 1.00 87.31 245 GLU A C 1
ATOM 1923 O O . GLU A 1 245 ? -16.449 -11.268 23.575 1.00 87.31 245 GLU A O 1
ATOM 1928 N N . SER A 1 246 ? -14.733 -12.540 22.917 1.00 87.88 246 SER A N 1
ATOM 1929 C CA . SER A 1 246 ? -15.014 -13.612 23.876 1.00 87.88 246 SER A CA 1
ATOM 1930 C C . SER A 1 246 ? -14.829 -13.167 25.333 1.00 87.88 246 SER A C 1
ATOM 1932 O O . SER A 1 246 ? -15.677 -13.463 26.177 1.00 87.88 246 SER A O 1
ATOM 1934 N N . ALA A 1 247 ? -13.773 -12.400 25.627 1.00 88.25 247 ALA A N 1
ATOM 1935 C CA . ALA A 1 247 ? -13.505 -11.868 26.958 1.00 88.25 247 ALA A CA 1
ATOM 1936 C C . ALA A 1 247 ? -14.589 -10.870 27.385 1.00 88.25 247 ALA A C 1
ATOM 1938 O O . ALA A 1 247 ? -15.163 -11.001 28.465 1.00 88.25 247 ALA A O 1
ATOM 1939 N N . SER A 1 248 ? -14.939 -9.929 26.506 1.00 85.69 248 SER A N 1
ATOM 1940 C CA . SER A 1 248 ? -16.011 -8.963 26.773 1.00 85.69 248 SER A CA 1
ATOM 1941 C C . SER A 1 248 ? -17.381 -9.635 26.911 1.00 85.69 248 SER A C 1
ATOM 1943 O O . SER A 1 248 ? -18.161 -9.262 27.785 1.00 85.69 248 SER A O 1
ATOM 1945 N N . SER A 1 249 ? -17.671 -10.674 26.122 1.00 88.62 249 SER A N 1
ATOM 1946 C CA . SER A 1 249 ? -18.896 -11.467 26.268 1.00 88.62 249 SER A CA 1
ATOM 1947 C C . SER A 1 249 ? -18.969 -12.172 27.628 1.00 88.62 249 SER A C 1
ATOM 1949 O O . SER A 1 249 ? -20.012 -12.131 28.286 1.00 88.62 249 SER A O 1
ATOM 1951 N N . ALA A 1 250 ? -17.860 -12.760 28.088 1.00 88.25 250 ALA A N 1
ATOM 1952 C CA . ALA A 1 250 ? -17.782 -13.398 29.400 1.00 88.25 250 ALA A CA 1
ATOM 1953 C C . ALA A 1 250 ? -17.974 -12.391 30.548 1.00 88.25 250 ALA A C 1
ATOM 1955 O O . ALA A 1 250 ? -18.707 -12.673 31.497 1.00 88.25 250 ALA A O 1
ATOM 1956 N N . GLU A 1 251 ? -17.385 -11.197 30.444 1.00 91.50 251 GLU A N 1
ATOM 1957 C CA . GLU A 1 251 ? -17.592 -10.116 31.416 1.00 91.50 251 GLU A CA 1
ATOM 1958 C C . GLU A 1 251 ? -19.053 -9.654 31.460 1.00 91.50 251 GLU A C 1
ATOM 1960 O O . GLU A 1 251 ? -19.618 -9.474 32.539 1.00 91.50 251 GLU A O 1
ATOM 1965 N N . VAL A 1 252 ? -19.703 -9.506 30.301 1.00 91.62 252 VAL A N 1
ATOM 1966 C CA . VAL A 1 252 ? -21.131 -9.159 30.232 1.00 91.62 252 VAL A CA 1
ATOM 1967 C C . VAL A 1 252 ? -21.991 -10.241 30.887 1.00 91.62 252 VAL A C 1
ATOM 1969 O O . VAL A 1 252 ? -22.944 -9.908 31.596 1.00 91.62 252 VAL A O 1
ATOM 1972 N N . ALA A 1 253 ? -21.661 -11.520 30.698 1.00 91.56 253 ALA A N 1
ATOM 1973 C CA . ALA A 1 253 ? -22.367 -12.624 31.342 1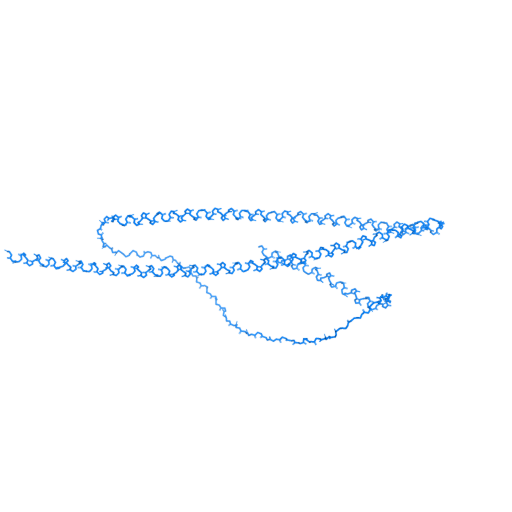.00 91.56 253 ALA A CA 1
ATOM 1974 C C . ALA A 1 253 ? -22.224 -12.587 32.878 1.00 91.56 253 ALA A C 1
ATOM 1976 O O . ALA A 1 253 ? -23.245 -12.614 33.568 1.00 91.56 253 ALA A O 1
ATOM 1977 N N . ASP A 1 254 ? -21.005 -12.427 33.412 1.00 94.69 254 ASP A N 1
ATOM 1978 C CA . ASP A 1 254 ? -20.757 -12.299 34.864 1.00 94.69 254 ASP A CA 1
ATOM 1979 C C . ASP A 1 254 ? -21.473 -11.074 35.456 1.00 94.69 254 ASP A C 1
ATOM 1981 O O . ASP A 1 254 ? -22.131 -11.160 36.495 1.00 94.69 254 ASP A O 1
ATOM 1985 N N . LEU A 1 255 ? -21.430 -9.926 34.770 1.00 92.88 255 LEU A N 1
ATOM 1986 C CA . LEU A 1 255 ? -22.152 -8.726 35.200 1.00 92.88 255 LEU A CA 1
ATOM 1987 C C . LEU A 1 255 ? -23.669 -8.936 35.209 1.00 92.88 255 LEU A C 1
ATOM 1989 O O . LEU A 1 255 ? -24.345 -8.479 36.133 1.00 92.88 255 LEU A O 1
ATOM 1993 N N . THR A 1 256 ? -24.205 -9.639 34.211 1.00 93.25 256 THR A N 1
ATOM 1994 C CA . THR A 1 256 ? -25.636 -9.956 34.127 1.00 93.25 256 THR A CA 1
ATOM 1995 C C . THR A 1 256 ? -26.059 -10.879 35.270 1.00 93.25 256 THR A C 1
ATOM 1997 O O . THR A 1 256 ? -27.079 -10.628 35.914 1.00 93.25 256 THR A O 1
ATOM 2000 N N . GLU A 1 257 ? -25.257 -11.898 35.583 1.00 95.12 257 GLU A N 1
ATOM 2001 C CA . GLU A 1 257 ? -25.506 -12.803 36.709 1.00 95.12 257 GLU A CA 1
ATOM 2002 C C . GLU A 1 257 ? -25.454 -12.062 38.053 1.00 95.12 257 GLU A C 1
ATOM 2004 O O . GLU A 1 257 ? -26.366 -12.189 38.875 1.00 95.12 257 GLU A O 1
ATOM 2009 N N . ARG A 1 258 ? -24.448 -11.203 38.260 1.00 95.38 258 ARG A N 1
ATOM 2010 C CA . ARG A 1 258 ? -24.346 -10.368 39.469 1.00 95.38 258 ARG A CA 1
ATOM 2011 C C . ARG A 1 258 ? -25.525 -9.415 39.621 1.00 95.38 258 ARG A C 1
ATOM 2013 O O . ARG A 1 258 ? -26.020 -9.238 40.736 1.00 95.38 258 ARG A O 1
ATOM 2020 N N . LEU A 1 259 ? -25.990 -8.810 38.526 1.00 93.06 259 LEU A N 1
ATOM 2021 C CA . LEU A 1 259 ? -27.177 -7.956 38.539 1.00 93.06 259 LEU A CA 1
ATOM 2022 C C . LEU A 1 259 ? -28.430 -8.754 38.906 1.00 93.06 259 LEU A C 1
ATOM 2024 O O . LEU A 1 259 ? -29.186 -8.310 39.769 1.00 93.06 259 LEU A O 1
ATOM 2028 N N . ALA A 1 260 ? -28.619 -9.946 38.335 1.00 94.50 260 ALA A N 1
ATOM 2029 C CA . ALA A 1 260 ? -29.737 -10.821 38.680 1.00 94.50 260 ALA A CA 1
ATOM 2030 C C . ALA A 1 260 ? -29.703 -11.245 40.160 1.00 94.50 260 ALA A C 1
ATOM 2032 O O . ALA A 1 260 ? -30.726 -11.192 40.847 1.00 94.50 260 ALA A O 1
ATOM 2033 N N . ALA A 1 261 ? -28.524 -11.587 40.687 1.00 93.19 261 ALA A N 1
ATOM 2034 C CA . ALA A 1 261 ? -28.346 -11.919 42.098 1.00 93.19 261 ALA A CA 1
ATOM 2035 C C . ALA A 1 261 ? -28.656 -10.723 43.016 1.00 93.19 261 ALA A C 1
ATOM 2037 O O . ALA A 1 261 ? -29.368 -10.865 44.012 1.00 93.19 261 ALA A O 1
ATOM 2038 N N . MET A 1 262 ? -28.178 -9.523 42.670 1.00 94.56 262 MET A N 1
ATOM 2039 C CA . MET A 1 262 ? -28.508 -8.298 43.404 1.00 94.56 262 MET A CA 1
ATOM 2040 C C . MET A 1 262 ? -30.006 -7.991 43.377 1.00 94.56 262 MET A C 1
ATOM 2042 O O . MET A 1 262 ? -30.560 -7.585 44.400 1.00 94.56 262 MET A O 1
ATOM 2046 N N . GLN A 1 263 ? -30.659 -8.196 42.234 1.00 94.25 263 GLN A N 1
ATOM 2047 C CA . GLN A 1 263 ? -32.097 -8.002 42.086 1.00 94.25 263 GLN A CA 1
ATOM 2048 C C . GLN A 1 263 ? -32.871 -8.968 42.993 1.00 94.25 263 GLN A C 1
ATOM 2050 O O . GLN A 1 263 ? -33.727 -8.534 43.758 1.00 94.25 263 GLN A O 1
ATOM 2055 N N . ALA A 1 264 ? -32.489 -10.248 43.028 1.00 91.88 264 ALA A N 1
ATOM 2056 C CA . ALA A 1 264 ? -33.096 -11.235 43.923 1.00 91.88 264 ALA A CA 1
ATOM 2057 C C . ALA A 1 264 ? -32.943 -10.871 45.417 1.00 91.88 264 ALA A C 1
ATOM 2059 O O . ALA A 1 264 ? -33.862 -11.084 46.219 1.00 91.88 264 ALA A O 1
ATOM 2060 N N . VAL A 1 265 ? -31.801 -10.288 45.806 1.00 96.19 265 VAL A N 1
ATOM 2061 C CA . VAL A 1 265 ? -31.578 -9.749 47.163 1.00 96.19 265 VAL A CA 1
ATOM 2062 C C . VAL A 1 265 ? -32.456 -8.521 47.437 1.00 96.19 265 VAL A C 1
ATOM 2064 O O . VAL A 1 265 ? -32.965 -8.352 48.547 1.00 96.19 265 VAL A O 1
ATOM 2067 N N . ALA A 1 266 ? -32.654 -7.649 46.449 1.00 90.06 266 ALA A N 1
ATOM 2068 C CA . ALA A 1 266 ? -33.551 -6.505 46.587 1.00 90.06 266 ALA A CA 1
ATOM 2069 C C . ALA A 1 266 ? -35.012 -6.958 46.758 1.00 90.06 266 ALA A C 1
ATOM 2071 O O . ALA A 1 266 ? -35.695 -6.482 47.665 1.00 90.06 266 ALA A O 1
ATOM 2072 N N . ASP A 1 267 ? -35.454 -7.938 45.969 1.00 92.88 267 ASP A N 1
ATOM 2073 C CA . ASP A 1 267 ? -36.812 -8.488 46.019 1.00 92.88 267 ASP A CA 1
ATOM 2074 C C . ASP A 1 267 ? -37.106 -9.213 47.338 1.00 92.88 267 ASP A C 1
ATOM 2076 O O . ASP A 1 267 ? -38.209 -9.117 47.880 1.00 92.88 267 ASP A O 1
ATOM 2080 N N . THR A 1 268 ? -36.130 -9.946 47.883 1.00 95.81 268 THR A N 1
ATOM 2081 C CA . THR A 1 268 ? -36.261 -10.567 49.214 1.00 95.81 268 THR A CA 1
ATOM 2082 C C . THR A 1 268 ? -36.395 -9.510 50.303 1.00 95.81 268 THR A C 1
ATOM 2084 O O . THR A 1 268 ? -37.341 -9.568 51.084 1.00 95.81 268 THR A O 1
ATOM 2087 N N . ARG A 1 269 ? -35.535 -8.483 50.306 1.00 94.56 269 ARG A N 1
ATOM 2088 C CA . ARG A 1 269 ? -35.643 -7.369 51.263 1.00 94.56 269 ARG A CA 1
ATOM 2089 C C . ARG A 1 269 ? -36.975 -6.629 51.155 1.00 94.56 269 ARG A C 1
ATOM 2091 O O . ARG A 1 269 ? -37.545 -6.261 52.178 1.00 94.56 269 ARG A O 1
ATOM 2098 N N . ALA A 1 270 ? -37.480 -6.417 49.940 1.00 91.50 270 ALA A N 1
ATOM 2099 C CA . ALA A 1 270 ? -38.780 -5.792 49.719 1.00 91.50 270 ALA A CA 1
ATOM 2100 C C . ALA A 1 270 ? -39.919 -6.627 50.329 1.00 91.50 270 ALA A C 1
ATOM 2102 O O . ALA A 1 270 ? -40.787 -6.078 51.012 1.00 91.50 270 ALA A O 1
ATOM 2103 N N . ARG A 1 271 ? -39.882 -7.956 50.157 1.00 94.38 271 ARG A N 1
ATOM 2104 C CA . ARG A 1 271 ? -40.839 -8.884 50.781 1.00 94.38 271 ARG A CA 1
ATOM 2105 C C . ARG A 1 271 ? -40.761 -8.873 52.306 1.00 94.38 271 ARG A C 1
ATOM 2107 O O . ARG A 1 271 ? -41.802 -8.806 52.957 1.00 94.38 271 ARG A O 1
ATOM 2114 N N . ASP A 1 272 ? -39.559 -8.884 52.876 1.00 95.56 272 ASP A N 1
ATOM 2115 C CA . ASP A 1 272 ? -39.369 -8.848 54.331 1.00 95.56 272 ASP A CA 1
ATOM 2116 C C . ASP A 1 272 ? -39.883 -7.537 54.941 1.00 95.56 272 ASP A C 1
ATOM 2118 O O . ASP A 1 272 ? -40.560 -7.550 55.972 1.00 95.56 272 ASP A O 1
ATOM 2122 N N . LEU A 1 273 ? -39.630 -6.403 54.277 1.00 94.38 273 LEU A N 1
ATOM 2123 C CA . LEU A 1 273 ? -40.167 -5.102 54.678 1.00 94.38 273 LEU A CA 1
ATOM 2124 C C . LEU A 1 273 ? -41.697 -5.077 54.610 1.00 94.38 273 LEU A C 1
ATOM 2126 O O . LEU A 1 273 ? -42.338 -4.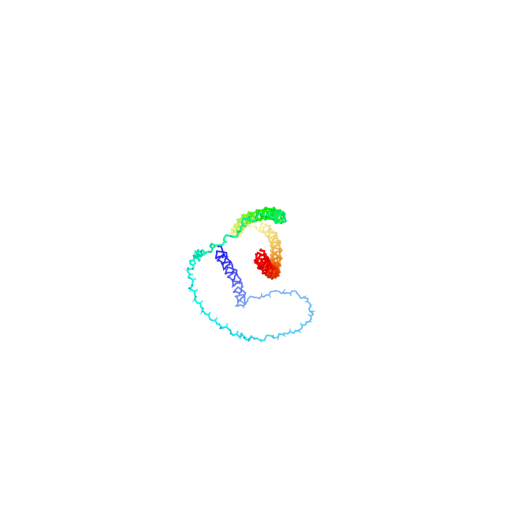640 55.567 1.00 94.38 273 LEU A O 1
ATOM 2130 N N . ALA A 1 274 ? -42.297 -5.582 53.529 1.00 93.00 274 ALA A N 1
ATOM 2131 C CA . ALA A 1 274 ? -43.752 -5.678 53.407 1.00 93.00 274 ALA A CA 1
ATOM 2132 C C . ALA A 1 274 ? -44.361 -6.546 54.523 1.00 93.00 274 ALA A C 1
ATOM 2134 O O . ALA A 1 274 ? -45.345 -6.154 55.153 1.00 93.00 274 ALA A O 1
ATOM 2135 N N . ALA A 1 275 ? -43.737 -7.686 54.838 1.00 94.06 275 ALA A N 1
ATOM 2136 C CA . ALA A 1 275 ? -44.165 -8.553 55.931 1.00 94.06 275 ALA A CA 1
ATOM 2137 C C . ALA A 1 275 ? -44.029 -7.876 57.307 1.00 94.06 275 ALA A C 1
ATOM 2139 O O . ALA A 1 275 ? -44.899 -8.043 58.162 1.00 94.06 275 ALA A O 1
ATOM 2140 N N . ALA A 1 276 ? -42.967 -7.098 57.534 1.00 93.19 276 ALA A N 1
ATOM 2141 C CA . ALA A 1 276 ? -42.794 -6.327 58.763 1.00 93.19 276 ALA A CA 1
ATOM 2142 C C . ALA A 1 276 ? -43.869 -5.236 58.910 1.00 93.19 276 ALA A C 1
ATOM 2144 O O . ALA A 1 276 ? -44.454 -5.097 59.985 1.00 93.19 276 ALA A O 1
ATOM 2145 N N . HIS A 1 277 ? -44.193 -4.519 57.829 1.00 94.31 277 HIS A N 1
ATOM 2146 C CA . HIS A 1 277 ? -45.282 -3.537 57.811 1.00 94.31 277 HIS A CA 1
ATOM 2147 C C . HIS A 1 277 ? -46.654 -4.173 58.086 1.00 94.31 277 HIS A C 1
ATOM 2149 O O . HIS A 1 277 ? -47.435 -3.629 58.869 1.00 94.31 277 HIS A O 1
ATOM 2155 N N . ALA A 1 278 ? -46.939 -5.346 57.513 1.00 92.81 278 ALA A N 1
ATOM 2156 C CA . ALA A 1 278 ? -48.175 -6.085 57.781 1.00 92.81 278 ALA A CA 1
ATOM 2157 C C . ALA A 1 278 ? -48.300 -6.508 59.260 1.00 92.81 278 ALA A C 1
ATOM 2159 O O . ALA A 1 278 ? -49.361 -6.388 59.865 1.00 92.81 278 ALA A O 1
ATOM 2160 N N . ARG A 1 279 ? -47.200 -6.939 59.891 1.00 94.44 279 ARG A N 1
ATOM 2161 C CA . ARG A 1 279 ? -47.200 -7.253 61.333 1.00 94.44 279 ARG A CA 1
ATOM 2162 C C . ARG A 1 279 ? -47.392 -6.008 62.193 1.00 94.44 279 ARG A C 1
ATOM 2164 O O . ARG A 1 279 ? -48.134 -6.048 63.166 1.00 94.44 279 ARG A O 1
ATOM 2171 N N . ALA A 1 280 ? -46.734 -4.905 61.839 1.00 91.19 280 ALA A N 1
ATOM 2172 C CA . ALA A 1 280 ? -46.856 -3.649 62.574 1.00 91.19 280 ALA A CA 1
ATOM 2173 C C . ALA A 1 280 ? -48.291 -3.098 62.540 1.00 91.19 280 ALA A C 1
ATOM 2175 O O . ALA A 1 280 ? -48.789 -2.622 63.558 1.00 91.19 280 ALA A O 1
ATOM 2176 N N . THR A 1 281 ? -48.964 -3.198 61.392 1.00 93.19 281 THR A N 1
ATOM 2177 C CA . THR A 1 281 ? -50.368 -2.781 61.238 1.00 93.19 281 THR A CA 1
ATOM 2178 C C . THR A 1 281 ? -51.318 -3.669 62.039 1.00 93.19 281 THR A C 1
ATOM 2180 O O . THR A 1 281 ? -52.122 -3.132 62.795 1.00 93.19 281 THR A O 1
ATOM 2183 N N . SER A 1 282 ? -51.160 -4.996 61.985 1.00 90.00 282 SER A N 1
ATOM 2184 C CA . SER A 1 282 ? -51.936 -5.928 62.820 1.00 90.00 282 SER A CA 1
ATOM 2185 C C . SER A 1 282 ? -51.775 -5.644 64.320 1.00 90.00 282 SER A C 1
ATOM 2187 O O . SER A 1 282 ? -52.770 -5.515 65.025 1.00 90.00 282 SER A O 1
ATOM 2189 N N . LEU A 1 283 ? -50.548 -5.434 64.810 1.00 92.06 283 LEU A N 1
ATOM 2190 C CA . LEU A 1 283 ? -50.316 -5.076 66.217 1.00 92.06 283 LEU A CA 1
ATOM 2191 C C . LEU A 1 283 ? -50.959 -3.735 66.601 1.00 92.06 283 LEU A C 1
ATOM 2193 O O . LEU A 1 283 ? -51.407 -3.552 67.733 1.00 92.06 283 LEU A O 1
ATOM 2197 N N . GLN A 1 284 ? -50.992 -2.774 65.676 1.00 89.19 284 GLN A N 1
ATOM 2198 C CA . GLN A 1 284 ? -51.642 -1.487 65.900 1.00 89.19 284 GLN A CA 1
ATOM 2199 C C . GLN A 1 284 ? -53.169 -1.626 65.986 1.00 89.19 284 GLN A C 1
ATOM 2201 O O . GLN A 1 284 ? -53.797 -0.902 66.761 1.00 89.19 284 GLN A O 1
ATOM 2206 N N . GLU A 1 285 ? -53.767 -2.525 65.205 1.00 89.69 285 GLU A N 1
ATOM 2207 C CA . GLU A 1 285 ? -55.191 -2.863 65.294 1.00 89.69 285 GLU A CA 1
ATOM 2208 C C . GLU A 1 285 ? -55.516 -3.568 66.615 1.00 89.69 285 GLU A C 1
ATOM 2210 O O . GLU A 1 285 ? -56.429 -3.131 67.318 1.00 89.69 285 GLU A O 1
ATOM 2215 N N . ASP A 1 286 ? -54.707 -4.548 67.023 1.00 86.81 286 ASP A N 1
ATOM 2216 C CA . ASP A 1 286 ? -54.862 -5.240 68.308 1.00 86.81 286 ASP A CA 1
ATOM 2217 C C . ASP A 1 286 ? -54.783 -4.261 69.492 1.00 86.81 286 ASP A C 1
ATOM 2219 O O . ASP A 1 286 ? -55.619 -4.280 70.395 1.00 86.81 286 ASP A O 1
ATOM 2223 N N . LEU A 1 287 ? -53.822 -3.329 69.473 1.00 85.88 287 LEU A N 1
ATOM 2224 C CA . LEU A 1 287 ? -53.689 -2.295 70.506 1.00 85.88 287 LEU A CA 1
ATOM 2225 C C . LEU A 1 287 ? -54.879 -1.329 70.558 1.00 85.88 287 LEU A C 1
ATOM 2227 O O . LEU A 1 287 ? -55.190 -0.812 71.632 1.00 85.88 287 LEU A O 1
ATOM 2231 N N . LYS A 1 288 ? -55.529 -1.054 69.421 1.00 84.94 288 LYS A N 1
ATOM 2232 C CA . LYS A 1 288 ? -56.764 -0.258 69.394 1.00 84.94 288 LYS A CA 1
ATOM 2233 C C . LYS A 1 288 ? -57.942 -1.030 69.981 1.00 84.94 288 LYS A C 1
ATOM 2235 O O . LYS A 1 288 ? -58.776 -0.402 70.612 1.00 84.94 288 LYS A O 1
ATOM 2240 N N . ALA A 1 289 ? -58.006 -2.348 69.796 1.00 80.00 289 ALA A N 1
ATOM 2241 C CA . ALA A 1 289 ? -59.08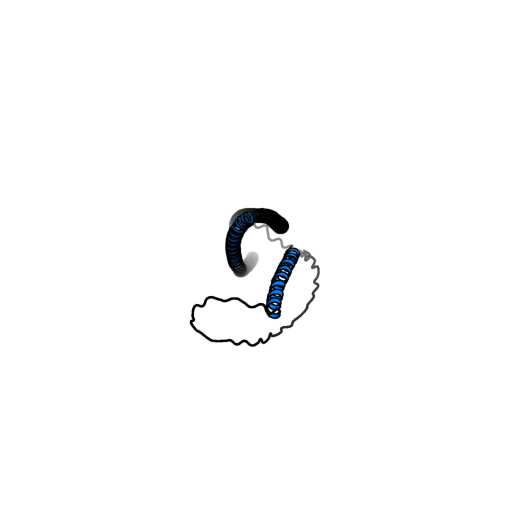5 -3.185 70.323 1.00 80.00 289 ALA A CA 1
ATOM 2242 C C . ALA A 1 289 ? -59.017 -3.392 71.850 1.00 80.00 289 ALA A C 1
ATOM 2244 O O . ALA A 1 289 ? -60.027 -3.707 72.473 1.00 80.00 289 ALA A O 1
ATOM 2245 N N . VAL A 1 290 ? -57.835 -3.226 72.455 1.00 82.81 290 VAL A N 1
ATOM 2246 C CA . VAL A 1 290 ? -57.613 -3.371 73.908 1.00 82.81 290 VAL A CA 1
ATOM 2247 C C . VAL A 1 290 ? -57.900 -2.077 74.695 1.00 82.81 290 VAL A C 1
ATOM 2249 O O . VAL A 1 290 ? -58.011 -2.128 75.920 1.00 82.81 290 VAL A O 1
ATOM 2252 N N . ARG A 1 291 ? -58.016 -0.921 74.028 1.00 62.88 291 ARG A N 1
ATOM 2253 C CA . ARG A 1 291 ? -58.342 0.377 74.651 1.00 62.88 291 ARG A CA 1
ATOM 2254 C C . ARG A 1 291 ? -59.829 0.686 74.576 1.00 62.88 291 ARG A C 1
ATOM 2256 O O . ARG A 1 291 ? -60.316 1.285 75.558 1.00 62.88 291 ARG A O 1
#

Foldseek 3Di:
DVVVVVVVVVVVVVVVVVVVVVVVVVVVVVVPPDDDDDDDDDDDDDDDDDDDDDDDDDDDDDDDDDDDDDDDDDDDDPDDPPPDDPDDDDPDPQDPVNVVVVVVVVVVVVVVVVVVVVVVVVVVVVVVVVVVVVVVVVVVVVVVVVVVVVVVVVVVVVVVVVVVVVVVVVVVVVVCVPDDDPVVVVVVVVVVVVVVVVVVVVVVVVVVVVVVVVVVVVVVVVVVVVVVVVVVVVVVVVVVVVVVVVVVVVVVVVVVVVVVVVVVVVVVVVVVVVVVVVVVVVVVVVVVVVD

Mean predicted aligned error: 22.24 Å

Sequence (291 aa):
MSAWLSSTWNKIESSIDSAVGIEEDAVDRAERTGAPPSPRRTHAAETSTVAPPSPSPSPSPAMDRGSRTQKSGLAKPPQRTQTGSDDAAPNRPPTPADESRARAQLSSLRQALSALEVEVSTRKAAEERERDRVRQREAERDAALRRADRAEADARQVRERLAALHKDREREKDADVDHSDDSSDEAQQEVIRERERLAAEATELAEEREAVSREWASLREERAALEEQRERLEERERQQAVEQESASSAEVADLTERLAAMQAVADTRARDLAAAHARATSLQEDLKAVR

Radius of gyration: 44.35 Å; Cα contacts (8 Å, |Δi|>4): 3; chains: 1; bounding box: 105×52×134 Å

pLDDT: mean 75.71, std 20.52, range [35.34, 97.44]

Secondary structure (DSSP, 8-state):
-HHHHHHHHHHHHHHHHHHHHHHHHHHHHHHTS-PPPPPPPP---------------------------------PPPP-------------PPPHHHHHHHHHHHHHHHHHHHHHHHHHHHHHHHHHHHHHHHHHHHHHHHHHHHHHHHHHHHHHHHHHHHHHHHHHHHHHHHHTTSS-HHHHHHHHHHHHHHHHHHHHHHHHHHHHHHHHHHHHHHHHHHHHHHHHHHHHHHHHHHHHHHHHHHHHHHHHHHHHHHHHHHHHHHHHHHHHHHHHHHHHHHHHHHHHHT-

Solvent-accessible surface area (backbone atoms only — not comparable to full-atom values): 17428 Å² total; per-residue (Å²): 116,68,73,59,55,55,57,56,47,58,55,50,52,56,52,49,56,58,55,56,58,55,53,58,60,51,54,62,52,54,73,73,64,77,72,84,84,81,82,83,85,86,78,88,85,85,88,84,89,84,83,88,82,85,86,89,89,84,82,87,82,90,75,89,81,79,92,76,93,73,93,77,77,93,76,73,80,84,76,82,78,85,72,86,73,93,67,85,71,74,92,66,76,79,48,75,65,55,52,50,50,53,51,51,52,52,53,50,53,52,51,52,50,53,50,50,53,50,51,52,51,52,50,50,54,52,52,51,52,50,52,50,51,51,54,49,53,51,53,52,50,56,53,49,52,58,50,50,56,49,53,52,52,51,53,50,53,52,52,52,50,52,54,48,51,54,51,51,52,53,52,47,59,68,55,53,77,78,60,66,76,72,63,53,54,56,54,51,51,51,50,50,52,51,51,55,51,51,51,51,53,51,50,51,53,49,52,52,51,50,52,51,52,50,51,54,51,52,53,50,52,53,49,52,53,52,52,52,51,48,53,54,48,55,50,49,51,52,51,50,51,52,50,51,51,49,52,53,50,51,50,53,50,53,52,50,50,51,50,51,53,52,47,54,54,50,54,49,52,52,50,53,51,52,52,50,51,54,51,53,51,52,54,53,51,54,57,58,75,75,107

Organism: NCBI:txid1486929